Protein AF-A0A1Q9E610-F1 (afdb_monomer_lite)

Organism: Symbiodinium microadriaticum (NCBI:txid2951)

pLDDT: mean 83.54, std 22.24, range [28.61, 98.56]

Radius of gyration: 19.94 Å; chains: 1; bounding box: 62×43×54 Å

Foldseek 3Di:
DDDDDDPPPPPDPPPPPPPPVPPPPPPPDDPPPPVDPPDPDDPQWDWDQDPNAIWIKGWDDDPQKIKIWDTHRDPVVRVVVNVLVVQLDVQLDDDLDLVSNLVSNVPSNVVSCVVVVHDCVRRRIWMKGWADLCVQFNDIDIFDTDSDSVLRSVLCVLQVVLHQNPPCPVVSVVPDDPVRSVVSVVSNLVSRLVRNVVVVDDSVVSVVVSVVRRVD

Structure (mmCIF, N/CA/C/O backbone):
data_AF-A0A1Q9E610-F1
#
_entry.id   AF-A0A1Q9E610-F1
#
loop_
_atom_site.group_PDB
_atom_site.id
_atom_site.type_symbol
_atom_site.label_atom_id
_atom_site.label_alt_id
_atom_site.label_comp_id
_atom_site.label_asym_id
_atom_site.label_entity_id
_atom_site.label_seq_id
_atom_site.pdbx_PDB_ins_code
_atom_site.Cartn_x
_atom_site.Cartn_y
_atom_site.Cartn_z
_atom_site.occupancy
_atom_site.B_iso_or_equiv
_atom_site.auth_seq_id
_atom_site.auth_comp_id
_atom_site.auth_asym_id
_atom_site.auth_atom_id
_atom_site.pdbx_PDB_model_num
ATOM 1 N N . MET A 1 1 ? 29.531 15.009 24.780 1.00 39.28 1 MET A N 1
ATOM 2 C CA . MET A 1 1 ? 28.705 13.907 25.316 1.00 39.28 1 MET A CA 1
ATOM 3 C C . MET A 1 1 ? 27.297 14.084 24.771 1.00 39.28 1 MET A C 1
ATOM 5 O O . MET A 1 1 ? 26.621 15.013 25.184 1.00 39.28 1 MET A O 1
ATOM 9 N N . LEU A 1 2 ? 26.909 13.275 23.784 1.00 37.88 2 LEU A N 1
ATOM 10 C CA . LEU A 1 2 ? 25.559 13.229 23.209 1.00 37.88 2 LEU A CA 1
ATOM 11 C C . LEU A 1 2 ? 25.044 11.790 23.367 1.00 37.88 2 LEU A C 1
ATOM 13 O O . LEU A 1 2 ? 25.833 10.871 23.130 1.00 37.88 2 LEU A O 1
ATOM 17 N N . PRO A 1 3 ? 23.787 11.570 23.786 1.00 48.88 3 PRO A N 1
ATOM 18 C CA . PRO A 1 3 ? 23.271 10.226 23.988 1.00 48.88 3 PRO A CA 1
ATOM 19 C C . PRO A 1 3 ? 22.924 9.578 22.644 1.00 48.88 3 PRO A C 1
ATOM 21 O O . PRO A 1 3 ? 22.117 10.090 21.870 1.00 48.88 3 PRO A O 1
ATOM 24 N N . GLN A 1 4 ? 23.550 8.432 22.387 1.00 44.97 4 GLN A N 1
ATOM 25 C CA . GLN A 1 4 ? 23.113 7.454 21.397 1.00 44.97 4 GLN A CA 1
ATOM 26 C C . GLN A 1 4 ? 21.806 6.830 21.903 1.00 44.97 4 GLN A C 1
ATOM 28 O O . GLN A 1 4 ? 21.765 6.340 23.029 1.00 44.97 4 GLN A O 1
ATOM 33 N N . SER A 1 5 ? 20.742 6.868 21.100 1.00 41.53 5 SER A N 1
ATOM 34 C CA . SER A 1 5 ? 19.448 6.286 21.463 1.00 41.53 5 SER A CA 1
ATOM 35 C C . SER A 1 5 ? 18.929 5.373 20.356 1.00 41.53 5 SER A C 1
ATOM 37 O O . SER A 1 5 ? 18.579 5.829 19.271 1.00 41.53 5 SER A O 1
ATOM 39 N N . LEU A 1 6 ? 18.924 4.084 20.704 1.00 41.94 6 LEU A N 1
ATOM 40 C CA . LEU A 1 6 ? 17.955 3.040 20.373 1.00 41.94 6 LEU A CA 1
ATOM 41 C C . LEU A 1 6 ? 17.580 2.815 18.900 1.00 41.94 6 LEU A C 1
ATOM 43 O O . LEU A 1 6 ? 16.600 3.339 18.378 1.00 41.94 6 LEU A O 1
ATOM 47 N N . CYS A 1 7 ? 18.277 1.853 18.300 1.00 36.88 7 CYS A N 1
ATOM 48 C CA . CYS A 1 7 ? 17.710 0.928 17.321 1.00 36.88 7 CYS A CA 1
ATOM 49 C C . CYS A 1 7 ? 18.043 -0.498 17.783 1.00 36.88 7 CYS A C 1
ATOM 51 O O . CYS A 1 7 ? 18.855 -1.185 17.170 1.00 36.88 7 CYS A O 1
ATOM 53 N N . ASP A 1 8 ? 17.447 -0.927 18.899 1.00 31.55 8 ASP A N 1
ATOM 54 C CA . ASP A 1 8 ? 17.514 -2.327 19.318 1.00 31.55 8 ASP A CA 1
ATOM 55 C C . ASP A 1 8 ? 16.566 -3.146 18.440 1.00 31.55 8 ASP A C 1
ATOM 57 O O . ASP A 1 8 ? 15.355 -3.227 18.655 1.00 31.55 8 ASP A O 1
ATOM 61 N N . ALA A 1 9 ? 17.148 -3.736 17.398 1.00 39.31 9 ALA A N 1
ATOM 62 C CA . ALA A 1 9 ? 16.509 -4.704 16.525 1.00 39.31 9 ALA A CA 1
ATOM 63 C C . ALA A 1 9 ? 16.302 -6.028 17.279 1.00 39.31 9 ALA A C 1
ATOM 65 O O . ALA A 1 9 ? 17.061 -6.986 17.126 1.00 39.31 9 ALA A O 1
ATOM 66 N N . SER A 1 10 ? 15.245 -6.094 18.090 1.00 34.75 10 SER A N 1
ATOM 67 C CA . SER A 1 10 ? 14.688 -7.369 18.541 1.00 34.75 10 SER A CA 1
ATOM 68 C C . SER A 1 10 ? 14.117 -8.098 17.324 1.00 34.75 10 SER A C 1
ATOM 70 O O . SER A 1 10 ? 13.018 -7.809 16.846 1.00 34.75 10 SER A O 1
ATOM 72 N N . SER A 1 11 ? 14.916 -9.017 16.781 1.00 36.56 11 SER A N 1
ATOM 73 C CA . SER A 1 11 ? 14.510 -9.953 15.735 1.00 36.56 11 SER A CA 1
ATOM 74 C C . SER A 1 11 ? 13.483 -10.925 16.310 1.00 36.56 11 SER A C 1
ATOM 76 O O . SER A 1 11 ? 13.813 -12.003 16.798 1.00 36.56 11 SER A O 1
ATOM 78 N N . SER A 1 12 ? 12.215 -10.520 16.273 1.00 37.84 12 SER A N 1
ATOM 79 C CA . SER A 1 12 ? 11.086 -11.425 16.450 1.00 37.84 12 SER A CA 1
ATOM 80 C C . SER A 1 12 ? 11.007 -12.337 15.217 1.00 37.84 12 SER A C 1
ATOM 82 O O . SER A 1 12 ? 11.057 -11.825 14.094 1.00 37.84 12 SER A O 1
ATOM 84 N N . PRO A 1 13 ? 10.917 -13.670 15.377 1.00 31.78 13 PRO A N 1
ATOM 85 C CA . PRO A 1 13 ? 10.832 -14.579 14.246 1.00 31.78 13 PRO A CA 1
ATOM 86 C C . PRO A 1 13 ? 9.574 -14.248 13.448 1.00 31.78 13 PRO A C 1
ATOM 88 O O . PRO A 1 13 ? 8.458 -14.292 13.968 1.00 31.78 13 PRO A O 1
ATOM 91 N N . ALA A 1 14 ? 9.781 -13.877 12.184 1.00 32.69 14 ALA A N 1
ATOM 92 C CA . ALA A 1 14 ? 8.727 -13.603 11.230 1.00 32.69 14 ALA A CA 1
ATOM 93 C C . ALA A 1 14 ? 7.766 -14.795 11.200 1.00 32.69 14 ALA A C 1
ATOM 95 O O . ALA A 1 14 ? 8.074 -15.851 10.649 1.00 32.69 14 ALA A O 1
ATOM 96 N N . ALA A 1 15 ? 6.591 -14.620 11.807 1.00 30.20 15 ALA A N 1
ATOM 97 C CA . ALA A 1 15 ? 5.448 -15.457 11.516 1.00 30.20 15 ALA A CA 1
ATOM 98 C C . ALA A 1 15 ? 5.217 -15.333 10.008 1.00 30.20 15 ALA A C 1
ATOM 100 O O . ALA A 1 15 ? 4.810 -14.277 9.514 1.00 30.20 15 ALA A O 1
ATOM 101 N N . LEU A 1 16 ? 5.572 -16.397 9.288 1.00 31.44 16 LEU A N 1
ATOM 102 C CA . LEU A 1 16 ? 5.292 -16.596 7.878 1.00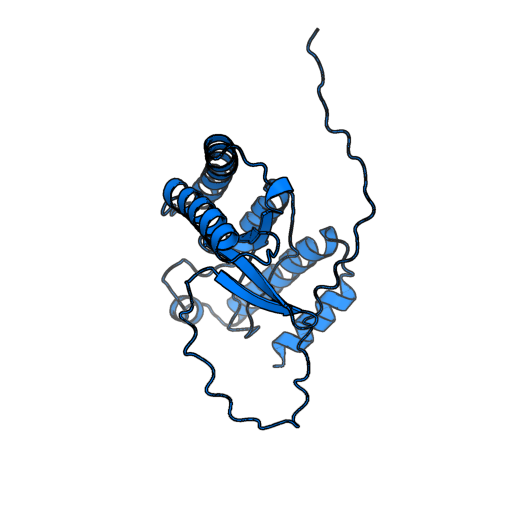 31.44 16 LEU A CA 1
ATOM 103 C C . LEU A 1 16 ? 3.775 -16.514 7.707 1.00 31.44 16 LEU A C 1
ATOM 105 O O . LEU A 1 16 ? 3.053 -17.501 7.811 1.00 31.44 16 LEU A O 1
ATOM 109 N N . ASN A 1 17 ? 3.276 -15.299 7.489 1.00 30.16 17 ASN A N 1
ATOM 110 C CA . ASN A 1 17 ? 1.934 -15.090 6.994 1.00 30.16 17 ASN A CA 1
ATOM 111 C C . ASN A 1 17 ? 1.948 -15.556 5.541 1.00 30.16 17 ASN A C 1
ATOM 113 O O . ASN A 1 17 ? 2.212 -14.786 4.610 1.00 30.16 17 ASN A O 1
ATOM 117 N N . ASN A 1 18 ? 1.639 -16.839 5.374 1.00 29.84 18 ASN A N 1
ATOM 118 C CA . ASN A 1 18 ? 0.987 -17.354 4.188 1.00 29.84 18 ASN A CA 1
ATOM 119 C C . ASN A 1 18 ? -0.318 -16.572 4.023 1.00 29.84 18 ASN A C 1
ATOM 121 O O . ASN A 1 18 ? -1.394 -16.991 4.427 1.00 29.84 18 ASN A O 1
ATOM 125 N N . PHE A 1 19 ? -0.215 -15.392 3.418 1.00 38.25 19 PHE A N 1
ATOM 126 C CA . PHE A 1 19 ? -1.285 -14.858 2.594 1.00 38.25 19 PHE A CA 1
ATOM 127 C C . PHE A 1 19 ? -1.241 -15.660 1.289 1.00 38.25 19 PHE A C 1
ATOM 129 O O . PHE A 1 19 ? -0.848 -15.165 0.230 1.00 38.25 19 PHE A O 1
ATOM 136 N N . GLU A 1 20 ? -1.510 -16.960 1.419 1.00 29.56 20 GLU A N 1
ATOM 137 C CA . GLU A 1 20 ? -2.154 -17.702 0.356 1.00 29.56 20 GLU A CA 1
ATOM 138 C C . GLU A 1 20 ? -3.453 -16.959 0.074 1.00 29.56 20 GLU A C 1
ATOM 140 O O . GLU A 1 20 ? -4.130 -16.460 0.982 1.00 29.56 20 GLU A O 1
ATOM 145 N N . ALA A 1 21 ? -3.754 -16.812 -1.208 1.00 33.84 21 ALA A N 1
ATOM 146 C CA . ALA A 1 21 ? -5.118 -16.595 -1.611 1.00 33.84 21 ALA A CA 1
ATOM 147 C C . ALA A 1 21 ? -5.885 -17.817 -1.103 1.00 33.84 21 ALA A C 1
ATOM 149 O O . ALA A 1 21 ? -5.928 -18.847 -1.763 1.00 33.84 21 ALA A O 1
ATOM 150 N N . ASP A 1 22 ? -6.430 -17.709 0.106 1.00 28.61 22 ASP A N 1
ATOM 151 C CA . ASP A 1 22 ? -7.478 -18.582 0.608 1.00 28.61 22 ASP A CA 1
ATOM 152 C C . ASP A 1 22 ? -8.727 -18.190 -0.192 1.00 28.61 22 ASP A C 1
ATOM 154 O O . ASP A 1 22 ? -9.639 -17.492 0.262 1.00 28.61 22 ASP A O 1
ATOM 158 N N . THR A 1 23 ? -8.675 -18.513 -1.485 1.00 36.16 23 THR A N 1
ATOM 159 C CA . THR A 1 23 ? -9.825 -18.628 -2.356 1.00 36.16 23 THR A CA 1
ATOM 160 C C . THR A 1 23 ? -10.542 -19.852 -1.828 1.00 36.16 23 THR A C 1
ATOM 162 O O . THR A 1 23 ? -10.314 -20.962 -2.291 1.00 36.16 23 THR A O 1
ATOM 165 N N . LEU A 1 24 ? -11.316 -19.639 -0.760 1.00 34.94 24 LEU A N 1
ATOM 166 C CA . LEU A 1 24 ? -12.220 -20.633 -0.214 1.00 34.94 24 LEU A CA 1
ATOM 167 C C . LEU A 1 24 ? -13.045 -21.142 -1.397 1.00 34.94 24 LEU A C 1
ATOM 169 O O . LEU A 1 24 ? -13.850 -20.387 -1.953 1.00 34.94 24 LEU A O 1
ATOM 173 N N . GLU A 1 25 ? -12.804 -22.385 -1.806 1.00 31.50 25 GLU A N 1
ATOM 174 C CA . GLU A 1 25 ? -13.733 -23.105 -2.659 1.00 31.50 25 GLU A CA 1
ATOM 175 C C . GLU A 1 25 ? -15.063 -23.112 -1.910 1.00 31.50 25 GLU A C 1
ATOM 177 O O . GLU A 1 25 ? -15.212 -23.712 -0.844 1.00 31.50 25 GLU A O 1
ATOM 182 N N . ALA A 1 26 ? -15.994 -22.300 -2.404 1.00 36.31 26 ALA A N 1
ATOM 183 C CA . ALA A 1 26 ? -17.334 -22.239 -1.873 1.00 36.31 26 ALA A CA 1
ATOM 184 C C . ALA A 1 26 ? -17.985 -23.595 -2.145 1.00 36.31 26 ALA A C 1
ATOM 186 O O . ALA A 1 26 ? -18.225 -23.945 -3.298 1.00 36.31 26 ALA A O 1
ATOM 187 N N . ASP A 1 27 ? -18.238 -24.340 -1.074 1.00 35.06 27 ASP A N 1
ATOM 188 C CA . ASP A 1 27 ? -19.001 -25.583 -1.069 1.00 35.06 27 ASP A CA 1
ATOM 189 C C . ASP A 1 27 ? -20.373 -25.351 -1.747 1.00 35.06 27 ASP A C 1
ATOM 191 O O . ASP A 1 27 ? -21.194 -24.578 -1.231 1.00 35.06 27 ASP A O 1
ATOM 195 N N . PRO A 1 28 ? -20.638 -25.932 -2.933 1.00 46.06 28 PRO A N 1
ATOM 196 C CA . PRO A 1 28 ? -21.823 -25.617 -3.714 1.00 46.06 28 PRO A CA 1
ATOM 197 C C . PRO A 1 28 ? -22.982 -26.538 -3.317 1.00 46.06 28 PRO A C 1
ATOM 199 O O . PRO A 1 28 ? -23.412 -27.354 -4.127 1.00 46.06 28 PRO A O 1
ATOM 202 N N . SER A 1 29 ? -23.493 -26.471 -2.080 1.00 45.19 29 SER A N 1
ATOM 203 C CA . SER A 1 29 ? -24.640 -27.331 -1.729 1.00 45.19 29 SER A CA 1
ATOM 204 C C . SER A 1 29 ? -25.519 -26.940 -0.529 1.00 45.19 29 SER A C 1
ATOM 206 O O . SER A 1 29 ? -25.981 -27.820 0.183 1.00 45.19 29 SER A O 1
ATOM 208 N N . VAL A 1 30 ? -25.889 -25.664 -0.333 1.00 46.62 30 VAL A N 1
ATOM 209 C CA . VAL A 1 30 ? -27.138 -25.331 0.404 1.00 46.62 30 VAL A CA 1
ATOM 210 C C . VAL A 1 30 ? -27.795 -24.073 -0.180 1.00 46.62 30 VAL A C 1
ATOM 212 O O . VAL A 1 30 ? -27.529 -22.950 0.246 1.00 46.62 30 VAL A O 1
ATOM 215 N N . HIS A 1 31 ? -28.689 -24.255 -1.155 1.00 39.81 31 HIS A N 1
ATOM 216 C CA . HIS A 1 31 ? -29.574 -23.198 -1.656 1.00 39.81 31 HIS A CA 1
ATOM 217 C C . HIS A 1 31 ? -30.713 -22.942 -0.660 1.00 39.81 31 HIS A C 1
ATOM 219 O O . HIS A 1 31 ? -31.839 -23.394 -0.849 1.00 39.81 31 HIS A O 1
ATOM 225 N N . SER A 1 32 ? -30.420 -22.220 0.419 1.00 46.59 32 SER A N 1
ATOM 226 C CA . SER A 1 32 ? -31.452 -21.472 1.134 1.00 46.59 32 SER A CA 1
ATOM 227 C C . SER A 1 32 ? -31.406 -20.045 0.600 1.00 46.59 32 SER A C 1
ATOM 229 O O . SER A 1 32 ? -30.480 -19.296 0.919 1.00 46.59 32 SER A O 1
ATOM 231 N N . GLU A 1 33 ? -32.365 -19.690 -0.261 1.00 43.75 33 GLU A N 1
ATOM 232 C CA . GLU A 1 33 ? -32.641 -18.315 -0.704 1.00 43.75 33 GLU A CA 1
ATOM 233 C C . GLU A 1 33 ? -33.137 -17.481 0.488 1.00 43.75 33 GLU A C 1
ATOM 235 O O . GLU A 1 33 ? -34.286 -17.054 0.587 1.00 43.75 33 GLU A O 1
ATOM 240 N N . VAL A 1 34 ? -32.247 -17.249 1.446 1.00 51.31 34 VAL A N 1
ATOM 241 C CA . VAL A 1 34 ? -32.408 -16.177 2.411 1.00 51.31 34 VAL A CA 1
ATOM 242 C C . VAL A 1 34 ? -32.125 -14.906 1.631 1.00 51.31 34 VAL A C 1
ATOM 244 O O . VAL A 1 34 ? -31.009 -14.724 1.149 1.00 51.31 34 VAL A O 1
ATOM 247 N N . ASN A 1 35 ? -33.146 -14.059 1.476 1.00 40.94 35 ASN A N 1
ATOM 248 C CA . ASN A 1 35 ? -33.042 -12.699 0.949 1.00 40.94 35 ASN A CA 1
ATOM 249 C C . ASN A 1 35 ? -31.875 -11.983 1.638 1.00 40.94 35 ASN A C 1
ATOM 251 O O . ASN A 1 35 ? -32.033 -11.415 2.721 1.00 40.94 35 ASN A O 1
ATOM 255 N N . ALA A 1 36 ? -30.690 -12.061 1.032 1.00 51.56 36 ALA A N 1
ATOM 256 C CA . ALA A 1 36 ? -29.499 -11.461 1.585 1.00 51.56 36 ALA A CA 1
ATOM 257 C C . ALA A 1 36 ? -29.750 -9.950 1.572 1.00 51.56 36 ALA A C 1
ATOM 259 O O . ALA A 1 36 ? -29.997 -9.385 0.498 1.00 51.56 36 ALA A O 1
ATOM 260 N N . PRO A 1 37 ? -29.773 -9.290 2.742 1.00 50.88 37 PRO A N 1
ATOM 261 C CA . PRO A 1 37 ? -29.999 -7.859 2.799 1.00 50.88 37 PRO A CA 1
ATOM 262 C C . PRO A 1 37 ? -28.989 -7.184 1.874 1.00 50.88 37 PRO A C 1
ATOM 264 O O . PRO A 1 37 ? -27.807 -7.531 1.871 1.00 50.88 37 PRO A O 1
ATOM 267 N N . ARG A 1 38 ? -29.465 -6.250 1.044 1.00 60.25 38 ARG A N 1
ATOM 268 C CA . ARG A 1 38 ? -28.611 -5.464 0.149 1.00 60.25 38 ARG A CA 1
ATOM 269 C C . ARG A 1 38 ? -27.581 -4.736 1.009 1.00 60.25 38 ARG A C 1
ATOM 271 O O . ARG A 1 38 ? -27.890 -3.714 1.617 1.00 60.25 38 ARG A O 1
ATOM 278 N N . HIS A 1 39 ? -26.381 -5.298 1.102 1.00 67.81 39 HIS A N 1
ATOM 279 C CA . HIS A 1 39 ? -25.320 -4.748 1.928 1.00 67.81 39 HIS A CA 1
ATOM 280 C C . HIS A 1 39 ? -24.879 -3.415 1.328 1.00 67.81 39 HIS A C 1
ATOM 282 O O . HIS A 1 39 ? -24.343 -3.357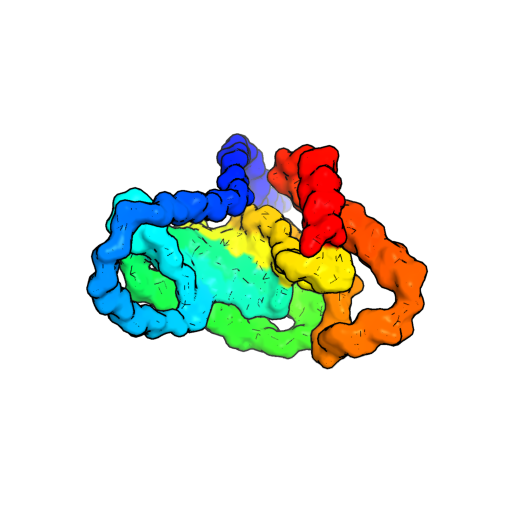 0.221 1.00 67.81 39 HIS A O 1
ATOM 288 N N . VAL A 1 40 ? -25.114 -2.331 2.067 1.00 68.06 40 VAL A N 1
ATOM 289 C CA . VAL A 1 40 ? -24.535 -1.026 1.756 1.00 68.06 40 VAL A CA 1
ATOM 290 C C . VAL A 1 40 ? -23.022 -1.162 1.916 1.00 68.06 40 VAL A C 1
ATOM 292 O O . VAL A 1 40 ? -22.504 -1.267 3.025 1.00 68.06 40 VAL A O 1
ATOM 295 N N . SER A 1 41 ? -22.312 -1.219 0.792 1.00 87.81 41 SER A N 1
ATOM 296 C CA . SER A 1 41 ? -20.854 -1.314 0.778 1.00 87.81 41 SER A CA 1
ATOM 297 C C . SER A 1 41 ? -20.253 0.070 1.010 1.00 87.81 41 SER A C 1
ATOM 299 O O . SER A 1 41 ? -20.199 0.894 0.096 1.00 87.81 41 SER A O 1
ATOM 301 N N . VAL A 1 42 ? -19.766 0.329 2.224 1.00 93.75 42 VAL A N 1
ATOM 302 C CA . VAL A 1 42 ? -18.988 1.538 2.522 1.00 93.75 42 VAL A CA 1
ATOM 303 C C . VAL A 1 42 ? -17.623 1.424 1.847 1.00 93.75 42 VAL A C 1
ATOM 305 O O . VAL A 1 42 ? -16.862 0.490 2.098 1.00 93.75 42 VAL A O 1
ATOM 308 N N . ARG A 1 43 ? -17.289 2.375 0.968 1.00 95.56 43 ARG A N 1
ATOM 309 C CA . ARG A 1 43 ? -15.995 2.383 0.274 1.00 95.56 43 ARG A CA 1
ATOM 310 C C . ARG A 1 43 ? -14.850 2.420 1.288 1.00 95.56 43 ARG A C 1
ATOM 312 O O . ARG A 1 43 ? -14.800 3.308 2.127 1.00 95.56 43 ARG A O 1
ATOM 319 N N . GLY A 1 44 ? -13.898 1.501 1.141 1.00 95.94 44 GLY A N 1
ATOM 320 C CA . GLY A 1 44 ? -12.752 1.385 2.045 1.00 95.94 44 GLY A CA 1
ATOM 321 C C . GLY A 1 44 ? -12.986 0.436 3.219 1.00 95.94 44 GLY A C 1
ATOM 322 O O . GLY A 1 44 ? -12.024 0.119 3.910 1.00 95.94 44 GLY A O 1
ATOM 323 N N . ILE A 1 45 ? -14.204 -0.083 3.407 1.00 97.50 45 ILE A N 1
ATOM 324 C CA . ILE A 1 45 ? -14.487 -1.176 4.341 1.00 97.50 45 ILE A CA 1
ATOM 325 C C . ILE A 1 45 ? -14.646 -2.480 3.562 1.00 97.50 45 ILE A C 1
ATOM 327 O O . ILE A 1 45 ? -15.411 -2.555 2.602 1.00 97.50 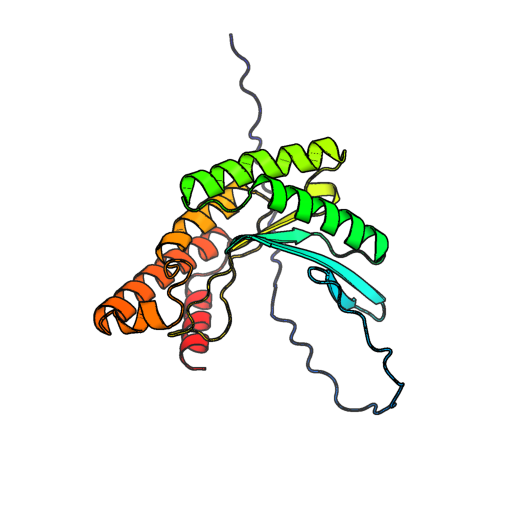45 ILE A O 1
ATOM 331 N N . ALA A 1 46 ? -13.945 -3.521 4.000 1.00 95.94 46 ALA A N 1
ATOM 332 C CA . ALA A 1 46 ? -14.157 -4.892 3.554 1.00 95.94 46 ALA A CA 1
ATOM 333 C C . ALA A 1 46 ? -14.705 -5.735 4.712 1.00 95.94 46 ALA A C 1
ATOM 335 O O . ALA A 1 46 ? -14.234 -5.603 5.843 1.00 95.94 46 ALA A O 1
ATOM 336 N N . ALA A 1 47 ? -15.679 -6.601 4.428 1.00 95.62 47 ALA A N 1
ATOM 337 C CA . ALA A 1 47 ? -16.222 -7.565 5.380 1.00 95.62 47 ALA A CA 1
ATOM 338 C C . ALA A 1 47 ? -15.693 -8.972 5.066 1.00 95.62 47 ALA A C 1
ATOM 340 O O . ALA A 1 47 ? -15.622 -9.376 3.908 1.00 95.62 47 ALA A O 1
ATOM 341 N N . PHE A 1 48 ? -15.332 -9.720 6.104 1.00 94.19 48 PHE A N 1
ATOM 342 C CA . PHE A 1 48 ? -14.791 -11.072 6.016 1.00 94.19 48 PHE A CA 1
ATOM 343 C C . PHE A 1 48 ? -15.568 -11.990 6.954 1.00 94.19 48 PHE A C 1
ATOM 345 O O . PHE A 1 48 ? -15.691 -11.692 8.141 1.00 94.19 48 PHE A O 1
ATOM 352 N N . LEU A 1 49 ? -16.038 -13.130 6.451 1.00 95.50 49 LEU A N 1
ATOM 353 C CA . LEU A 1 49 ? -16.616 -14.180 7.283 1.00 95.50 49 LEU A CA 1
ATOM 354 C C . LEU A 1 49 ? -15.506 -15.147 7.708 1.00 95.50 49 LEU A C 1
ATOM 356 O O . LEU A 1 49 ? -14.854 -15.761 6.868 1.00 95.50 49 LEU A O 1
ATOM 360 N N . ARG A 1 50 ? -15.274 -15.294 9.014 1.00 95.12 50 ARG A N 1
ATOM 361 C CA . ARG A 1 50 ? -14.306 -16.256 9.559 1.00 95.12 50 ARG A CA 1
ATOM 362 C C . ARG A 1 50 ? -14.941 -17.024 10.706 1.00 95.12 50 ARG A C 1
ATOM 364 O O . ARG A 1 50 ? -15.298 -16.433 11.722 1.00 95.12 50 ARG A O 1
ATOM 371 N N . ARG A 1 51 ? -15.053 -18.350 10.552 1.00 95.69 51 ARG A N 1
ATOM 372 C CA . ARG A 1 51 ? -15.668 -19.254 11.548 1.00 95.69 51 ARG A CA 1
ATOM 373 C C . ARG A 1 51 ? -17.066 -18.776 11.987 1.00 95.69 51 ARG A C 1
ATOM 375 O O . ARG A 1 51 ? -17.341 -18.667 13.178 1.00 95.69 51 ARG A O 1
ATOM 382 N N . GLY A 1 52 ? -17.911 -18.406 11.021 1.00 94.88 52 GLY A N 1
ATOM 383 C CA . GLY A 1 52 ? -19.282 -17.934 11.268 1.00 94.88 52 GLY A CA 1
ATOM 384 C C . GLY A 1 52 ? -19.405 -16.526 11.868 1.00 94.88 52 GLY A C 1
ATOM 385 O O . GLY A 1 52 ? -20.514 -16.092 12.156 1.00 94.88 52 GLY A O 1
ATOM 386 N N . ARG A 1 53 ? -18.297 -15.796 12.063 1.00 96.44 53 ARG A N 1
ATOM 387 C CA . ARG A 1 53 ? -18.298 -14.413 12.566 1.00 96.44 53 ARG A CA 1
ATOM 388 C C . ARG A 1 53 ? -17.841 -13.440 11.487 1.00 96.44 53 ARG A C 1
ATOM 390 O O . ARG A 1 53 ? -16.895 -13.735 10.756 1.00 96.44 53 ARG A O 1
ATOM 397 N N . VAL A 1 54 ? -18.500 -12.288 11.405 1.00 95.88 54 VAL A N 1
ATOM 398 C CA . VAL A 1 54 ? -18.133 -11.210 10.480 1.00 95.88 54 VAL A CA 1
ATOM 399 C C . VAL A 1 54 ? -17.069 -10.327 11.125 1.00 95.88 54 VAL A C 1
ATOM 401 O O . VAL A 1 54 ? -17.178 -9.955 12.290 1.00 95.88 54 VAL A O 1
ATOM 404 N N . PHE A 1 55 ? -16.037 -10.001 10.355 1.00 97.25 55 PHE A N 1
ATOM 405 C CA . PHE A 1 55 ? -14.999 -9.045 10.705 1.00 97.25 55 PHE A CA 1
ATOM 406 C C . PHE A 1 55 ? -14.914 -7.973 9.627 1.00 97.25 55 PHE A C 1
ATOM 408 O O . PHE A 1 55 ? -15.034 -8.269 8.441 1.00 97.25 55 PHE A O 1
ATOM 415 N N . TYR A 1 56 ? -14.625 -6.750 10.030 1.00 97.56 56 TYR A N 1
ATOM 416 C CA . TYR A 1 56 ? -14.476 -5.595 9.166 1.00 97.56 56 TYR A CA 1
ATOM 417 C C . TYR A 1 56 ? -13.017 -5.159 9.118 1.00 97.56 56 TYR A C 1
ATOM 419 O O . TYR A 1 56 ? -12.284 -5.263 10.102 1.00 97.56 56 TYR A O 1
ATOM 427 N N . GLN A 1 57 ? -12.581 -4.674 7.964 1.00 97.88 57 GLN A N 1
ATOM 428 C CA . GLN A 1 57 ? -11.252 -4.116 7.768 1.00 97.88 57 GLN A CA 1
ATOM 429 C C . GLN A 1 57 ? -11.370 -2.783 7.051 1.00 97.88 57 GLN A C 1
ATOM 431 O O . GLN A 1 57 ? -11.928 -2.728 5.955 1.00 97.88 57 GLN A O 1
ATOM 436 N N . ALA A 1 58 ? -10.793 -1.735 7.634 1.00 98.38 58 ALA A N 1
ATOM 437 C CA . ALA A 1 58 ? -10.589 -0.493 6.912 1.00 98.38 58 ALA A CA 1
ATOM 438 C C . ALA A 1 58 ? -9.331 -0.582 6.039 1.00 98.38 58 ALA A C 1
ATOM 440 O O . ALA A 1 58 ? -8.299 -1.160 6.403 1.00 98.38 58 ALA A O 1
ATOM 441 N N . SER A 1 59 ? -9.428 -0.007 4.852 1.00 97.88 59 SER A N 1
ATOM 442 C CA . SER A 1 59 ? -8.336 0.095 3.906 1.00 97.88 59 SER A CA 1
ATOM 443 C C . SER A 1 59 ? -8.451 1.383 3.113 1.00 97.88 59 SER A C 1
ATOM 445 O O . SER A 1 59 ? -9.543 1.857 2.790 1.00 97.88 59 SER A O 1
ATOM 447 N N . LEU A 1 60 ? -7.301 1.946 2.780 1.00 97.62 60 LEU A N 1
ATOM 448 C CA . LEU A 1 60 ? -7.204 3.146 1.978 1.00 97.62 60 LEU A CA 1
ATOM 449 C C . LEU A 1 60 ? -6.079 2.986 0.967 1.00 97.62 60 LEU A C 1
ATOM 451 O O . LEU A 1 60 ? -4.990 2.526 1.295 1.00 97.62 60 LEU A O 1
ATOM 455 N N . CYS A 1 61 ? -6.342 3.410 -0.262 1.00 96.06 61 CYS A N 1
ATOM 456 C CA . CYS A 1 61 ? -5.338 3.500 -1.306 1.00 96.06 61 CYS A CA 1
ATOM 457 C C . CYS A 1 61 ? -5.114 4.969 -1.665 1.00 96.06 61 CYS A C 1
ATOM 459 O O . CYS A 1 61 ? -6.067 5.679 -2.003 1.00 96.06 61 CYS A O 1
ATOM 461 N N . ILE A 1 62 ? -3.860 5.414 -1.602 1.00 94.75 62 ILE A N 1
ATOM 462 C CA . ILE A 1 62 ? -3.420 6.703 -2.129 1.00 94.75 62 ILE A CA 1
ATOM 463 C C . ILE A 1 62 ? -2.425 6.401 -3.246 1.00 94.75 62 ILE A C 1
ATOM 465 O O . ILE A 1 62 ? -1.323 5.913 -3.007 1.00 94.75 62 ILE A O 1
ATOM 469 N N . GLN A 1 63 ? -2.829 6.667 -4.487 1.00 92.12 63 GLN A N 1
ATOM 470 C CA . GLN A 1 63 ? -2.081 6.272 -5.678 1.00 92.12 63 GLN A CA 1
ATOM 471 C C . GLN A 1 63 ? -1.865 4.742 -5.777 1.00 92.12 63 GLN A C 1
ATOM 473 O O . GLN A 1 63 ? -2.801 4.025 -6.105 1.00 92.12 63 GLN A O 1
ATOM 478 N N . SER A 1 64 ? -0.643 4.245 -5.561 1.00 94.06 64 SER A N 1
ATOM 479 C CA . SER A 1 64 ? -0.296 2.813 -5.477 1.00 94.06 64 SER A CA 1
ATOM 480 C C . SER A 1 64 ? 0.034 2.376 -4.049 1.00 94.06 64 SER A C 1
ATOM 482 O O . SER A 1 64 ? 0.374 1.218 -3.822 1.00 94.06 64 SER A O 1
ATOM 484 N N . PHE A 1 65 ? -0.034 3.290 -3.083 1.00 96.81 65 PHE A N 1
ATOM 485 C CA . PHE A 1 65 ? 0.297 3.030 -1.693 1.00 96.81 65 PHE A CA 1
ATOM 486 C C . PHE A 1 65 ? -0.972 2.645 -0.928 1.00 96.81 65 PHE A C 1
ATOM 488 O O . PHE A 1 65 ? -1.899 3.445 -0.789 1.00 96.81 65 PHE A O 1
ATOM 495 N N . HIS A 1 66 ? -1.034 1.399 -0.470 1.00 97.62 66 HIS A N 1
ATOM 496 C CA . HIS A 1 66 ? -2.151 0.849 0.286 1.00 97.62 66 HIS A CA 1
ATOM 497 C C . HIS A 1 66 ? -1.833 0.835 1.778 1.00 97.62 66 HIS A C 1
ATOM 499 O O . HIS A 1 66 ? -0.810 0.304 2.206 1.00 97.62 66 HIS A O 1
ATOM 505 N N . MET A 1 67 ? -2.773 1.348 2.560 1.00 98.44 67 MET A N 1
ATOM 506 C CA . MET A 1 67 ? -2.822 1.239 4.010 1.00 98.44 67 MET A CA 1
ATOM 507 C C . MET A 1 67 ? -3.983 0.325 4.379 1.00 98.44 67 MET A C 1
ATOM 509 O O . MET A 1 67 ? -5.098 0.488 3.882 1.00 98.44 67 MET A O 1
ATOM 513 N N . THR A 1 68 ? -3.731 -0.641 5.247 1.00 98.31 68 THR A N 1
ATOM 514 C CA . THR A 1 68 ? -4.745 -1.569 5.756 1.00 98.31 68 THR A CA 1
ATOM 515 C C . THR A 1 68 ? -4.581 -1.704 7.253 1.00 98.31 68 THR A C 1
ATOM 517 O O . THR A 1 68 ? -3.453 -1.710 7.738 1.00 98.31 68 THR A O 1
ATOM 520 N N . VAL A 1 69 ? -5.678 -1.860 7.981 1.00 98.38 69 VAL A N 1
ATOM 521 C CA . VAL A 1 69 ? -5.634 -2.052 9.438 1.00 98.38 69 VAL A CA 1
ATOM 522 C C . VAL A 1 69 ? -5.994 -3.478 9.827 1.00 98.38 69 VAL A C 1
ATOM 524 O O . VAL A 1 69 ? -6.369 -4.298 8.982 1.00 98.38 69 VAL A O 1
ATOM 527 N N . ARG A 1 70 ? -5.867 -3.798 11.114 1.00 98.12 70 ARG A N 1
ATOM 528 C CA . ARG A 1 70 ? -6.308 -5.081 11.660 1.00 98.12 70 ARG A CA 1
ATOM 529 C C . ARG A 1 70 ? -7.823 -5.234 11.513 1.00 98.12 70 ARG A C 1
ATOM 531 O O . ARG A 1 70 ? -8.584 -4.280 11.628 1.00 98.12 70 ARG A O 1
ATOM 538 N N . ARG A 1 71 ? -8.248 -6.474 11.278 1.00 98.06 71 ARG A N 1
ATOM 539 C CA . ARG A 1 71 ? -9.660 -6.860 11.234 1.00 98.06 71 ARG A CA 1
ATOM 540 C C . ARG A 1 71 ? -10.291 -6.753 12.626 1.00 98.06 71 ARG A C 1
ATOM 542 O O . ARG A 1 71 ? -9.719 -7.276 13.582 1.00 98.06 71 ARG A O 1
ATOM 549 N N . VAL A 1 72 ? -11.464 -6.136 12.721 1.00 98.12 72 VAL A N 1
ATOM 550 C CA . VAL A 1 72 ? -12.224 -5.937 13.970 1.00 98.12 72 VAL A CA 1
ATOM 551 C C . VAL A 1 72 ? -13.667 -6.427 13.805 1.00 98.12 72 VAL A C 1
ATOM 553 O O . VAL A 1 72 ? -14.198 -6.339 12.702 1.00 98.12 72 VAL A O 1
ATOM 556 N N . PRO A 1 73 ? -14.309 -6.998 14.836 1.00 97.31 73 PRO A N 1
ATOM 557 C CA . PRO A 1 73 ? -15.690 -7.466 14.720 1.00 97.31 73 PRO A CA 1
ATOM 558 C C . PRO A 1 73 ? -16.720 -6.324 14.734 1.00 97.31 73 PRO A C 1
ATOM 560 O O . PRO A 1 73 ? -17.806 -6.486 14.183 1.00 97.31 73 PRO A O 1
ATOM 563 N N . GLU A 1 74 ? -16.395 -5.165 15.312 1.00 97.62 74 GLU A N 1
ATOM 564 C CA . GLU A 1 74 ? -17.292 -4.009 15.377 1.00 97.62 74 GLU A CA 1
ATOM 565 C C . GLU A 1 74 ? -17.163 -3.119 14.131 1.00 97.62 74 GLU A C 1
ATOM 567 O O . GLU A 1 74 ? -16.078 -2.621 13.817 1.00 97.62 74 GLU A O 1
ATOM 572 N N . LEU A 1 75 ? -18.279 -2.883 13.430 1.00 96.69 75 LEU A N 1
ATOM 573 C CA . LEU A 1 75 ? -18.306 -2.014 12.248 1.00 96.69 75 LEU A CA 1
ATOM 574 C C . LEU A 1 75 ? -17.966 -0.561 12.603 1.00 96.69 75 LEU A C 1
ATOM 576 O O . LEU A 1 75 ? -17.173 0.052 11.896 1.00 96.69 75 LEU A O 1
ATOM 580 N N . ASP A 1 76 ? -18.502 -0.042 13.709 1.00 97.75 76 ASP A N 1
ATOM 581 C CA . ASP A 1 76 ? -18.280 1.344 14.146 1.00 97.75 76 ASP A CA 1
ATOM 582 C C . ASP A 1 76 ? -16.788 1.629 14.341 1.00 97.75 76 ASP A C 1
ATOM 584 O O . ASP A 1 76 ? -16.249 2.586 13.792 1.00 97.75 76 ASP A O 1
ATOM 588 N N . ARG A 1 77 ? -16.071 0.696 14.977 1.00 97.81 77 ARG A N 1
ATOM 589 C CA . ARG A 1 77 ? -14.618 0.790 15.142 1.00 97.81 77 ARG A CA 1
ATOM 590 C C . ARG A 1 77 ? -13.874 0.781 13.805 1.00 97.81 77 ARG A C 1
ATOM 592 O O . ARG A 1 77 ? -12.872 1.476 13.652 1.00 97.81 77 ARG A O 1
ATOM 599 N N . ALA A 1 78 ? -14.324 -0.012 12.832 1.00 97.88 78 ALA A N 1
ATOM 600 C CA . ALA A 1 78 ? -13.730 -0.001 11.496 1.00 97.88 78 ALA A CA 1
ATOM 601 C C . ALA A 1 78 ? -13.997 1.326 10.764 1.00 97.88 78 ALA A C 1
ATOM 603 O O . ALA A 1 78 ? -13.123 1.801 10.038 1.00 97.88 78 ALA A O 1
ATOM 604 N N . LEU A 1 79 ? -15.169 1.934 10.968 1.00 98.00 79 LEU A N 1
ATOM 605 C CA . LEU A 1 79 ? -15.514 3.245 10.419 1.00 98.00 79 LEU A CA 1
ATOM 606 C C . LEU A 1 79 ? -14.665 4.359 11.041 1.00 98.00 79 LEU A C 1
ATOM 608 O O . LEU A 1 79 ? -14.106 5.153 10.287 1.00 98.00 79 LEU A O 1
ATOM 612 N N . ASP A 1 80 ? -14.473 4.370 12.361 1.00 98.12 80 ASP A N 1
ATOM 613 C CA . ASP A 1 80 ? -13.606 5.343 13.046 1.00 98.12 80 ASP A CA 1
ATOM 614 C C . ASP A 1 80 ? -12.176 5.306 12.491 1.00 98.12 80 ASP A C 1
ATOM 616 O O . ASP A 1 80 ? -11.580 6.330 12.148 1.00 98.12 80 ASP A O 1
ATOM 620 N N . VAL A 1 81 ? -11.636 4.098 12.311 1.00 98.19 81 VAL A N 1
ATOM 621 C CA . VAL A 1 81 ? -10.299 3.917 11.737 1.00 98.19 81 VAL A CA 1
ATOM 622 C C . VAL A 1 81 ? -10.264 4.307 10.255 1.00 98.19 81 VAL A C 1
ATOM 624 O O . VAL A 1 81 ? -9.259 4.844 9.787 1.00 98.19 81 VAL A O 1
ATOM 627 N N . LEU A 1 82 ? -11.344 4.095 9.497 1.00 98.38 82 LEU A N 1
ATOM 628 C CA . LEU A 1 82 ? -11.433 4.590 8.123 1.00 98.38 82 LEU A CA 1
ATOM 629 C C . LEU A 1 82 ? -11.401 6.123 8.080 1.00 98.38 82 LEU A C 1
ATOM 631 O O . LEU A 1 82 ? -10.692 6.672 7.236 1.00 98.38 82 LEU A O 1
ATOM 635 N N . LEU A 1 83 ? -12.108 6.811 8.983 1.00 98.19 83 LEU A N 1
ATOM 636 C CA . LEU A 1 83 ? -12.065 8.274 9.087 1.00 98.19 83 LEU A CA 1
ATOM 637 C C . LEU A 1 83 ? -10.639 8.767 9.359 1.00 98.19 83 LEU A C 1
ATOM 639 O O . LEU A 1 83 ? -10.171 9.680 8.677 1.00 98.19 83 LEU A O 1
ATOM 643 N N . LEU A 1 84 ? -9.912 8.094 10.255 1.00 98.31 84 LEU A N 1
ATOM 644 C CA . LEU A 1 84 ? -8.495 8.360 10.510 1.00 98.31 84 LEU A CA 1
ATOM 645 C C . LEU A 1 84 ? -7.653 8.213 9.232 1.00 98.31 84 LEU A C 1
ATOM 647 O O . LEU A 1 84 ? -6.900 9.121 8.871 1.00 98.31 84 LEU A O 1
ATOM 651 N N . LEU A 1 85 ? -7.803 7.107 8.496 1.00 98.31 85 LEU A N 1
ATOM 652 C CA . LEU A 1 85 ? -7.085 6.908 7.232 1.00 98.31 85 LEU A CA 1
ATOM 653 C C . LEU A 1 85 ? -7.432 7.998 6.201 1.00 98.31 85 LEU A C 1
ATOM 655 O O . LEU A 1 85 ? -6.546 8.483 5.494 1.00 98.31 85 LEU A O 1
ATOM 659 N N . MET A 1 86 ? -8.693 8.432 6.118 1.00 97.88 86 MET A N 1
ATOM 660 C CA . MET A 1 86 ? -9.082 9.540 5.238 1.00 97.88 86 MET A CA 1
ATOM 661 C C . MET A 1 86 ? -8.411 10.863 5.629 1.00 97.88 86 MET A C 1
ATOM 663 O O . MET A 1 86 ? -8.013 11.608 4.733 1.00 97.88 86 MET A O 1
ATOM 667 N N . SER A 1 87 ? -8.214 11.135 6.921 1.00 97.81 87 SER A N 1
ATOM 668 C CA . SER A 1 87 ? -7.454 12.305 7.386 1.00 97.81 87 SER A CA 1
ATOM 669 C C . SER A 1 87 ? -6.011 12.286 6.874 1.00 97.81 87 SER A C 1
ATOM 671 O O . SER A 1 87 ? -5.533 13.307 6.374 1.00 97.81 87 SER A O 1
ATOM 673 N N . VAL A 1 88 ? -5.350 11.118 6.868 1.00 97.75 88 VAL A N 1
ATOM 674 C CA . VAL A 1 88 ? -4.020 10.953 6.243 1.00 97.75 88 VAL A CA 1
ATOM 675 C C . VAL A 1 88 ? -4.075 11.316 4.759 1.00 97.75 88 VAL A C 1
ATOM 677 O O . VAL A 1 88 ? -3.265 12.110 4.282 1.00 97.75 88 VAL A O 1
ATOM 680 N N . ARG A 1 89 ? -5.057 10.790 4.013 1.00 96.62 89 ARG A N 1
ATOM 681 C CA . ARG A 1 89 ? -5.217 11.104 2.581 1.00 96.62 89 ARG A CA 1
ATOM 682 C C . ARG A 1 89 ? -5.391 12.593 2.322 1.00 96.62 89 ARG A C 1
ATOM 684 O O . ARG A 1 89 ? -4.795 13.111 1.379 1.00 96.62 89 ARG A O 1
ATOM 691 N N . ASN A 1 90 ? -6.201 13.263 3.134 1.00 96.00 90 ASN A N 1
ATOM 692 C CA . ASN A 1 90 ? -6.476 14.685 2.972 1.00 96.00 90 ASN A CA 1
ATOM 693 C C . ASN A 1 90 ? -5.209 15.530 3.176 1.00 96.00 90 ASN A C 1
ATOM 695 O O . ASN A 1 90 ? -4.989 16.464 2.411 1.00 96.00 90 ASN A O 1
ATOM 699 N N . ARG A 1 91 ? -4.338 15.160 4.125 1.00 96.00 91 ARG A N 1
ATOM 700 C CA . ARG A 1 91 ? -3.049 15.841 4.358 1.00 96.00 91 ARG A CA 1
ATOM 701 C C . ARG A 1 91 ? -2.018 15.596 3.274 1.00 96.00 91 ARG A C 1
ATOM 703 O O . ARG A 1 91 ? -1.302 16.511 2.881 1.00 96.00 91 ARG A O 1
ATOM 710 N N . VAL A 1 92 ? -1.947 14.367 2.770 1.00 96.06 92 VAL A N 1
ATOM 711 C CA . VAL A 1 92 ? -1.051 14.032 1.654 1.00 96.06 92 VAL A CA 1
ATOM 712 C C . VAL A 1 92 ? -1.451 14.820 0.402 1.00 96.06 92 VAL A C 1
ATOM 714 O O . VAL A 1 92 ? -0.592 15.268 -0.369 1.00 96.06 92 VAL A O 1
ATOM 717 N N . GLY A 1 93 ? -2.758 15.036 0.225 1.00 90.75 93 GLY A N 1
ATOM 718 C CA . GLY A 1 93 ? -3.321 15.746 -0.913 1.00 90.75 93 GLY A CA 1
ATOM 719 C C . GLY A 1 93 ? -2.999 15.054 -2.239 1.00 90.75 93 GLY A C 1
ATOM 720 O O . GLY A 1 93 ? -2.612 13.884 -2.292 1.00 90.75 93 GLY A O 1
ATOM 721 N N . SER A 1 94 ? -3.144 15.797 -3.333 1.00 77.94 94 SER A N 1
ATOM 722 C CA . SER A 1 94 ? -2.643 15.368 -4.641 1.00 77.94 94 SER A CA 1
ATOM 723 C C . SER A 1 94 ? -1.228 15.920 -4.808 1.00 77.94 94 SER A C 1
ATOM 725 O O . SER A 1 94 ? -1.049 17.106 -5.064 1.00 77.94 94 SER A O 1
ATOM 727 N N . ALA A 1 95 ? -0.214 15.090 -4.569 1.00 74.12 95 ALA A N 1
ATOM 728 C CA . ALA A 1 95 ? 1.164 15.398 -4.944 1.00 74.12 95 ALA A CA 1
ATOM 729 C C . ALA A 1 95 ? 1.422 14.859 -6.356 1.00 74.12 95 ALA A C 1
ATOM 731 O O . ALA A 1 95 ? 1.155 13.683 -6.616 1.00 74.12 95 ALA A O 1
ATOM 732 N N . GLU A 1 96 ? 1.922 15.710 -7.251 1.00 76.62 96 GLU A N 1
ATOM 733 C CA . GLU A 1 96 ? 2.354 15.294 -8.592 1.00 76.62 96 GLU A CA 1
ATOM 734 C C . GLU A 1 96 ? 3.761 14.681 -8.558 1.00 76.62 96 GLU A C 1
ATOM 736 O O . GLU A 1 96 ? 4.034 13.714 -9.265 1.00 76.62 96 GLU A O 1
ATOM 741 N N . ASP A 1 97 ? 4.623 15.200 -7.681 1.00 81.12 97 ASP A N 1
ATOM 742 C CA . ASP A 1 97 ? 6.009 14.767 -7.531 1.00 81.12 97 ASP A CA 1
ATOM 743 C C . ASP A 1 97 ? 6.160 13.567 -6.559 1.00 81.12 97 ASP A C 1
ATOM 745 O O . ASP A 1 97 ? 5.629 13.616 -5.438 1.00 81.12 97 ASP A O 1
ATOM 749 N N . PRO A 1 98 ? 6.876 12.487 -6.945 1.00 79.69 98 PRO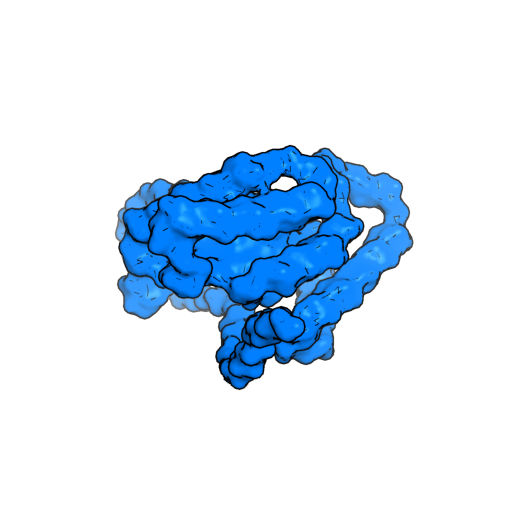 A N 1
ATOM 750 C CA . PRO A 1 98 ? 7.053 11.308 -6.100 1.00 79.69 98 PRO A CA 1
ATOM 751 C C . PRO A 1 98 ? 7.803 11.546 -4.787 1.00 79.69 98 PRO A C 1
ATOM 753 O O . PRO A 1 98 ? 7.424 10.970 -3.763 1.00 79.69 98 PRO A O 1
ATOM 756 N N . ASP A 1 99 ? 8.843 12.380 -4.793 1.00 82.94 99 ASP A N 1
ATOM 757 C CA . ASP A 1 99 ? 9.633 12.646 -3.585 1.00 82.94 99 ASP A CA 1
ATOM 758 C C . ASP A 1 99 ? 8.802 13.447 -2.579 1.00 82.94 99 ASP A C 1
ATOM 760 O O . ASP A 1 99 ? 8.741 13.124 -1.386 1.00 82.94 99 ASP A O 1
ATOM 764 N N . THR A 1 100 ? 8.035 14.407 -3.094 1.00 91.25 100 THR A N 1
ATOM 765 C CA . THR A 1 100 ? 7.020 15.134 -2.334 1.00 91.25 100 THR A CA 1
ATOM 766 C C . THR A 1 100 ? 5.963 14.189 -1.755 1.00 91.25 100 THR A C 1
ATOM 768 O O . THR A 1 100 ? 5.566 14.353 -0.600 1.00 91.25 100 THR A O 1
ATOM 771 N N . PHE A 1 101 ? 5.513 13.175 -2.501 1.00 94.12 101 PHE A N 1
ATOM 772 C CA . PHE A 1 101 ? 4.538 12.199 -2.001 1.00 94.12 101 PHE A CA 1
ATOM 773 C C . PHE A 1 101 ? 5.066 11.408 -0.799 1.00 94.12 101 PHE A C 1
ATOM 775 O O . PHE A 1 101 ? 4.401 11.359 0.239 1.00 94.12 101 PHE A O 1
ATOM 782 N N . ALA A 1 102 ? 6.257 10.812 -0.916 1.00 95.62 102 ALA A N 1
ATOM 783 C CA . ALA A 1 102 ? 6.837 10.010 0.160 1.00 95.62 102 ALA A CA 1
ATOM 784 C C . ALA A 1 102 ? 7.051 10.848 1.427 1.00 95.62 102 ALA A C 1
ATOM 786 O O . ALA A 1 102 ? 6.712 10.403 2.525 1.00 95.62 102 ALA A O 1
ATOM 787 N N . GLN A 1 103 ? 7.529 12.087 1.272 1.00 96.38 103 GLN A N 1
ATOM 788 C CA . GLN A 1 103 ? 7.725 13.001 2.393 1.00 96.38 103 GLN A CA 1
ATOM 789 C C . GLN A 1 103 ? 6.407 13.395 3.071 1.00 96.38 103 GLN A C 1
ATOM 791 O O . GLN A 1 103 ? 6.334 13.423 4.300 1.00 96.38 103 GLN A O 1
ATOM 796 N N . ARG A 1 104 ? 5.347 13.644 2.293 1.00 96.44 104 ARG A N 1
ATOM 797 C CA . ARG A 1 104 ? 4.019 13.948 2.842 1.00 96.44 104 ARG A CA 1
ATOM 798 C C . ARG A 1 104 ? 3.414 12.768 3.591 1.00 96.44 104 ARG A C 1
ATOM 800 O O . ARG A 1 104 ? 2.824 12.979 4.640 1.00 96.44 104 ARG A O 1
ATOM 807 N N . ILE A 1 105 ? 3.573 11.539 3.098 1.00 97.62 105 ILE A N 1
ATOM 808 C CA . ILE A 1 105 ? 3.131 10.338 3.826 1.00 97.62 105 ILE A CA 1
ATOM 809 C C . ILE A 1 105 ? 3.897 10.207 5.151 1.00 97.62 105 ILE A C 1
ATOM 811 O O . ILE A 1 105 ? 3.278 9.969 6.188 1.00 97.62 105 ILE A O 1
ATOM 815 N N . ARG A 1 106 ? 5.223 10.410 5.118 1.00 97.62 106 ARG A N 1
ATOM 816 C CA . ARG A 1 106 ? 6.107 10.362 6.294 1.00 97.62 106 ARG A CA 1
ATOM 817 C C . ARG A 1 106 ? 5.675 11.297 7.419 1.00 97.62 106 ARG A C 1
ATOM 819 O O . ARG A 1 106 ? 5.752 10.902 8.573 1.00 97.62 106 ARG A O 1
ATOM 826 N N . SER A 1 107 ? 5.233 12.509 7.087 1.00 97.81 107 SER A N 1
ATOM 827 C CA . SER A 1 107 ? 4.742 13.483 8.073 1.00 97.81 107 SER A CA 1
ATOM 828 C C . SER A 1 107 ? 3.270 13.241 8.436 1.00 97.81 107 SER A C 1
ATOM 830 O O . SER A 1 107 ? 2.935 13.161 9.615 1.00 97.81 107 SER A O 1
ATOM 832 N N . ALA A 1 108 ? 2.394 13.002 7.455 1.00 97.94 108 ALA A N 1
ATOM 833 C CA . ALA A 1 108 ? 0.954 12.905 7.693 1.00 97.94 108 ALA A CA 1
ATOM 834 C C . ALA A 1 108 ? 0.542 11.709 8.564 1.00 97.94 108 ALA A C 1
ATOM 836 O O . ALA A 1 108 ? -0.369 11.842 9.379 1.00 97.94 108 ALA A O 1
ATOM 837 N N . VAL A 1 109 ? 1.167 10.537 8.394 1.00 98.25 109 VAL A N 1
ATOM 838 C CA . VAL A 1 109 ? 0.809 9.330 9.162 1.00 98.25 109 VAL A CA 1
ATOM 839 C C . VAL A 1 109 ? 1.022 9.523 10.672 1.00 98.25 109 VAL A C 1
ATOM 841 O O . VAL A 1 109 ? 0.042 9.383 11.406 1.00 98.25 109 VAL A O 1
ATOM 844 N N . PRO A 1 110 ? 2.233 9.845 11.170 1.00 98.38 110 PRO A N 1
ATOM 845 C CA . PRO A 1 110 ? 2.452 10.006 12.606 1.00 98.38 110 PRO A CA 1
ATOM 846 C C . PRO A 1 110 ? 1.658 11.173 13.202 1.00 98.38 110 PRO A C 1
ATOM 848 O O . PRO A 1 110 ? 1.147 11.036 14.309 1.00 98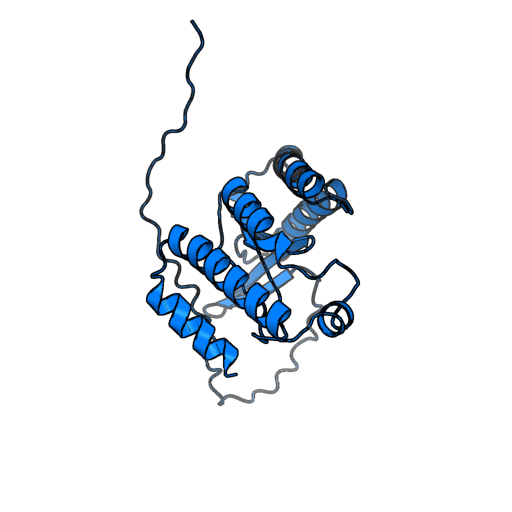.38 110 PRO A O 1
ATOM 851 N N . GLU A 1 111 ? 1.494 12.287 12.480 1.00 98.38 111 GLU A N 1
ATOM 852 C CA . GLU A 1 111 ? 0.707 13.426 12.969 1.00 98.38 111 GLU A CA 1
ATOM 853 C C . GLU A 1 111 ? -0.770 13.065 13.170 1.00 98.38 111 GLU A C 1
ATOM 855 O O . GLU A 1 111 ? -1.341 13.357 14.218 1.00 98.38 111 GLU A O 1
ATOM 860 N N . VAL A 1 112 ? -1.393 12.394 12.193 1.00 98.38 112 VAL A N 1
ATOM 861 C CA . VAL A 1 112 ? -2.803 11.988 12.298 1.00 98.38 112 VAL A CA 1
ATOM 862 C C . VAL A 1 112 ? -2.994 10.964 13.415 1.00 98.38 112 VAL A C 1
ATOM 864 O O . VAL A 1 112 ? -3.972 11.056 14.155 1.00 98.38 112 VAL A O 1
ATOM 867 N N . LEU A 1 113 ? -2.073 10.007 13.563 1.00 98.31 113 LEU A N 1
ATOM 868 C CA . LEU A 1 113 ? -2.110 9.033 14.657 1.00 98.31 113 LEU A CA 1
ATOM 869 C C . LEU A 1 113 ? -2.009 9.725 16.028 1.00 98.31 113 LEU A C 1
ATOM 871 O O . LEU A 1 113 ? -2.825 9.452 16.910 1.00 98.31 113 LEU A O 1
ATOM 875 N N . ALA A 1 114 ? -1.079 10.675 16.178 1.00 98.38 114 ALA A N 1
ATOM 876 C CA . ALA A 1 114 ? -0.887 11.433 17.413 1.00 98.38 114 ALA A CA 1
ATOM 877 C C . ALA A 1 114 ? -2.117 12.274 17.792 1.00 98.38 114 ALA A C 1
ATOM 879 O O . ALA A 1 114 ? -2.519 12.284 18.953 1.00 98.38 114 ALA A O 1
ATOM 880 N N . GLU A 1 115 ? -2.757 12.934 16.826 1.00 98.25 115 GLU A N 1
ATOM 881 C CA . GLU A 1 115 ? -3.968 13.734 17.063 1.00 98.25 115 GLU A CA 1
ATOM 882 C C . GLU A 1 115 ? -5.168 12.919 17.540 1.00 98.25 115 GLU A C 1
ATOM 884 O O . GLU A 1 115 ? -5.995 13.425 18.294 1.00 98.25 115 GLU A O 1
ATOM 889 N N . HIS A 1 116 ? -5.266 11.663 17.104 1.00 98.06 116 HIS A N 1
ATOM 890 C CA . HIS A 1 116 ? -6.342 10.760 17.509 1.00 98.06 116 HIS A CA 1
ATOM 891 C C . HIS A 1 116 ? -5.967 9.933 18.747 1.00 98.06 116 HIS A C 1
ATOM 893 O O . HIS A 1 116 ? -6.770 9.117 19.193 1.00 98.06 116 HIS A O 1
ATOM 899 N N . GLY A 1 117 ? -4.764 10.129 19.302 1.00 97.94 117 GLY A N 1
ATOM 900 C CA . GLY A 1 117 ? -4.293 9.416 20.486 1.00 97.94 117 GLY A CA 1
ATOM 901 C C . GLY A 1 117 ? -4.179 7.904 20.286 1.00 97.94 117 GLY A C 1
ATOM 902 O O . GLY A 1 117 ? -4.427 7.160 21.230 1.00 97.94 117 GLY A O 1
ATOM 903 N N . VAL A 1 118 ? -3.845 7.448 19.073 1.00 98.31 118 VAL A N 1
ATOM 904 C CA . VAL A 1 118 ? -3.690 6.021 18.746 1.00 98.31 118 VAL A CA 1
ATOM 905 C C . VAL A 1 118 ? -2.317 5.728 18.157 1.00 98.31 118 VAL A C 1
ATOM 907 O O . VAL A 1 118 ? -1.727 6.559 17.469 1.00 98.31 118 VAL A O 1
ATOM 910 N N . THR A 1 119 ? -1.814 4.516 18.373 1.00 98.31 119 THR A N 1
ATOM 911 C CA . THR A 1 119 ? -0.564 4.044 17.756 1.00 98.31 119 THR A CA 1
ATOM 912 C C . THR A 1 119 ? -0.822 3.183 16.518 1.00 98.31 119 THR A C 1
ATOM 914 O O . THR A 1 119 ? -1.904 2.615 16.328 1.00 98.31 119 THR A O 1
ATOM 917 N N . ALA A 1 120 ? 0.185 3.056 15.646 1.00 98.19 120 ALA A N 1
ATOM 918 C CA . ALA A 1 120 ? 0.102 2.187 14.471 1.00 98.19 120 ALA A CA 1
ATOM 919 C C . ALA A 1 120 ? -0.112 0.715 14.879 1.00 98.19 120 ALA A C 1
ATOM 921 O O . ALA A 1 120 ? -0.850 -0.023 14.223 1.00 98.19 120 ALA A O 1
ATOM 922 N N . GLU A 1 121 ? 0.488 0.290 15.988 1.00 98.25 121 GLU A N 1
ATOM 923 C CA . GLU A 1 121 ? 0.410 -1.055 16.553 1.00 98.25 121 GLU A CA 1
ATOM 924 C C . GLU A 1 121 ? -0.988 -1.357 17.114 1.00 98.25 121 GLU A C 1
ATOM 926 O O . GLU A 1 121 ? -1.541 -2.434 16.862 1.00 98.25 121 GLU A O 1
ATOM 931 N N . GLU A 1 122 ? -1.602 -0.398 17.813 1.00 97.94 122 GLU A N 1
ATOM 932 C CA . GLU A 1 122 ? -2.957 -0.510 18.371 1.00 97.94 122 GLU A CA 1
ATOM 933 C C . GLU A 1 122 ? -4.022 -0.732 17.302 1.00 97.94 122 GLU A C 1
ATOM 935 O O . GLU A 1 122 ? -4.930 -1.549 17.483 1.00 97.94 122 GLU A O 1
ATOM 940 N N . ILE A 1 123 ? -3.911 -0.066 16.155 1.00 98.12 123 ILE A N 1
ATOM 941 C CA . ILE A 1 123 ? -4.835 -0.287 15.034 1.00 98.12 123 ILE A CA 1
ATOM 942 C C . ILE A 1 123 ? -4.357 -1.412 14.104 1.00 98.12 123 ILE A C 1
ATOM 944 O O . ILE A 1 123 ? -5.084 -1.836 13.206 1.00 98.12 123 ILE A O 1
ATOM 948 N N . GLY A 1 124 ? -3.155 -1.951 14.329 1.00 98.19 124 GLY A N 1
ATOM 949 C CA . GLY A 1 124 ? -2.532 -2.952 13.467 1.00 98.19 124 GLY A CA 1
ATOM 950 C C . GLY A 1 124 ? -2.354 -2.444 12.037 1.00 98.19 124 GLY A C 1
ATOM 951 O O . GLY A 1 124 ? -2.692 -3.155 11.091 1.00 98.19 124 GLY A O 1
ATOM 952 N N . LEU A 1 125 ? -1.876 -1.208 11.890 1.00 98.56 125 LEU A N 1
ATOM 953 C CA . LEU A 1 125 ? -1.612 -0.570 10.608 1.00 98.56 125 LEU A CA 1
ATOM 954 C C . LEU A 1 125 ? -0.533 -1.348 9.847 1.00 98.56 125 LEU A C 1
ATOM 956 O O . LEU A 1 125 ? 0.497 -1.756 10.396 1.00 98.56 125 LEU A O 1
ATOM 960 N N . ARG A 1 126 ? -0.802 -1.586 8.569 1.00 98.44 126 ARG A N 1
ATOM 961 C CA . ARG A 1 126 ? 0.076 -2.263 7.621 1.00 98.44 126 ARG A CA 1
ATOM 962 C C . ARG A 1 126 ? 0.085 -1.503 6.308 1.00 98.44 126 ARG A C 1
ATOM 964 O O . ARG A 1 126 ? -0.928 -0.932 5.900 1.00 98.44 126 ARG A O 1
ATOM 971 N N . PHE A 1 127 ? 1.219 -1.566 5.632 1.00 98.44 127 PHE A N 1
ATOM 972 C CA . PHE A 1 127 ? 1.481 -0.883 4.378 1.00 98.44 127 PHE A CA 1
ATOM 973 C C . PHE A 1 127 ? 1.815 -1.897 3.293 1.00 98.44 127 PHE A C 1
ATOM 975 O O . PHE A 1 127 ? 2.533 -2.864 3.538 1.00 98.44 127 PHE A O 1
ATOM 982 N N . GLN A 1 128 ? 1.331 -1.678 2.081 1.00 97.69 128 GLN A N 1
ATOM 983 C CA . GLN A 1 128 ? 1.739 -2.450 0.912 1.00 97.69 128 GLN A CA 1
ATOM 984 C C . GLN A 1 128 ? 1.669 -1.572 -0.334 1.00 97.69 128 GLN A C 1
ATOM 986 O O . GLN A 1 128 ? 0.953 -0.572 -0.369 1.00 97.69 128 GLN A O 1
ATOM 991 N N . VAL A 1 129 ? 2.378 -1.964 -1.381 1.00 97.62 129 VAL A N 1
ATOM 992 C CA . VAL A 1 129 ? 2.351 -1.281 -2.672 1.00 97.62 129 VAL A CA 1
ATOM 993 C C . VAL A 1 129 ? 1.597 -2.151 -3.661 1.00 97.62 129 VAL A C 1
ATOM 995 O O . VAL A 1 129 ? 1.855 -3.348 -3.764 1.00 97.62 129 VAL A O 1
ATOM 998 N N . MET A 1 130 ? 0.652 -1.544 -4.370 1.00 95.94 130 MET A N 1
ATOM 999 C CA . MET A 1 130 ? -0.108 -2.161 -5.449 1.00 95.94 130 MET A CA 1
ATOM 1000 C C . MET A 1 130 ? 0.383 -1.622 -6.791 1.00 95.94 130 MET A C 1
ATOM 1002 O O . MET A 1 130 ? 0.385 -0.410 -7.009 1.00 95.94 130 MET A O 1
ATOM 1006 N N . ILE A 1 131 ? 0.735 -2.504 -7.719 1.00 94.81 131 ILE A N 1
ATOM 1007 C CA . ILE A 1 131 ? 1.145 -2.124 -9.070 1.00 94.81 131 ILE A CA 1
ATOM 1008 C C . ILE A 1 131 ? 0.383 -2.924 -10.122 1.00 94.81 131 ILE A C 1
ATOM 1010 O O . ILE A 1 131 ? 0.172 -4.127 -9.997 1.00 94.81 131 ILE A O 1
ATOM 1014 N N . CYS A 1 132 ? -0.058 -2.226 -11.164 1.00 92.19 132 CYS A N 1
ATOM 1015 C CA . CYS A 1 132 ? -0.840 -2.803 -12.248 1.00 92.19 132 CYS A CA 1
ATOM 1016 C C . CYS A 1 132 ? 0.028 -2.888 -13.502 1.00 92.19 132 CYS A C 1
ATOM 1018 O O . CYS A 1 132 ? 0.346 -1.853 -14.086 1.00 92.19 132 CYS A O 1
ATOM 1020 N N . MET A 1 133 ? 0.340 -4.107 -13.939 1.00 92.12 133 MET A N 1
ATOM 1021 C CA . MET A 1 133 ? 1.099 -4.383 -15.163 1.00 92.12 133 MET A CA 1
ATOM 1022 C C . MET A 1 133 ? 0.219 -5.118 -16.175 1.00 92.12 133 MET A C 1
ATOM 1024 O O . MET A 1 133 ? 0.584 -6.169 -16.675 1.00 92.12 133 MET A O 1
ATOM 1028 N N . ARG A 1 134 ? -0.957 -4.542 -16.469 1.00 89.06 134 ARG A N 1
ATOM 1029 C CA . ARG A 1 134 ? -2.072 -5.193 -17.191 1.00 89.06 134 ARG A CA 1
ATOM 1030 C C . ARG A 1 134 ? -1.738 -5.783 -18.563 1.00 89.06 134 ARG A C 1
ATOM 1032 O O . ARG A 1 134 ? -2.513 -6.600 -19.040 1.00 89.06 134 ARG A O 1
ATOM 1039 N N . PHE A 1 135 ? -0.663 -5.326 -19.204 1.00 88.31 135 PHE A N 1
ATOM 1040 C CA . PHE A 1 135 ? -0.199 -5.899 -20.469 1.00 88.31 135 PHE A CA 1
ATOM 1041 C C . PHE A 1 135 ? 0.382 -7.309 -20.275 1.00 88.31 135 PHE A C 1
ATOM 1043 O O . PHE A 1 135 ? 0.195 -8.154 -21.137 1.00 88.31 135 PHE A O 1
ATOM 1050 N N . TRP A 1 136 ? 1.030 -7.550 -19.133 1.00 92.44 136 TRP A N 1
ATOM 1051 C CA . TRP A 1 136 ? 1.726 -8.796 -18.801 1.00 92.44 136 TRP A CA 1
ATOM 1052 C C . TRP A 1 136 ? 0.943 -9.640 -17.802 1.00 92.44 136 TRP A C 1
ATOM 1054 O O . TRP A 1 136 ? 0.809 -10.837 -17.972 1.00 92.44 136 TRP A O 1
ATOM 1064 N N . VAL A 1 137 ? 0.393 -9.006 -16.764 1.00 93.62 137 VAL A N 1
ATOM 1065 C CA . VAL A 1 137 ? -0.315 -9.680 -15.676 1.00 93.62 137 VAL A CA 1
ATOM 1066 C C . VAL A 1 137 ? -1.651 -8.991 -15.436 1.00 93.62 137 VAL A C 1
ATOM 1068 O O . VAL A 1 137 ? -1.710 -7.791 -15.141 1.00 93.62 137 VAL A O 1
ATOM 1071 N N . ARG A 1 138 ? -2.743 -9.753 -15.547 1.00 89.75 138 ARG A N 1
ATOM 1072 C CA . ARG A 1 138 ? -4.112 -9.249 -15.353 1.00 89.75 138 ARG A CA 1
ATOM 1073 C C . ARG A 1 138 ? -4.381 -8.767 -13.922 1.00 89.75 138 ARG A C 1
ATOM 1075 O O . ARG A 1 138 ? -4.806 -7.612 -13.773 1.00 89.75 138 ARG A O 1
ATOM 1082 N N . PRO A 1 139 ? -4.187 -9.588 -12.869 1.00 93.50 139 PRO A N 1
ATOM 1083 C CA . PRO A 1 139 ? -4.418 -9.128 -11.508 1.00 93.50 139 PRO A CA 1
ATOM 1084 C C . PRO A 1 139 ? -3.370 -8.088 -11.081 1.00 93.50 139 PRO A C 1
ATOM 1086 O O . PRO A 1 139 ? -2.213 -8.151 -11.494 1.00 93.50 139 PRO A O 1
ATOM 1089 N N . PRO A 1 140 ? -3.739 -7.117 -10.230 1.00 94.06 140 PRO A N 1
ATOM 1090 C CA . PRO A 1 140 ? -2.759 -6.230 -9.625 1.00 94.06 140 PRO A CA 1
ATOM 1091 C C . PRO A 1 140 ? -1.779 -7.028 -8.757 1.00 94.06 140 PRO A C 1
ATOM 1093 O O . PRO A 1 140 ? -2.165 -7.917 -7.996 1.00 94.06 140 PRO A O 1
ATOM 1096 N N . LEU A 1 141 ? -0.499 -6.680 -8.855 1.00 95.94 141 LEU A N 1
ATOM 1097 C CA . LEU A 1 141 ? 0.558 -7.253 -8.034 1.00 95.94 141 LEU A CA 1
ATOM 1098 C C . LEU A 1 141 ? 0.693 -6.445 -6.744 1.00 95.94 141 LEU A C 1
ATOM 1100 O O . LEU A 1 141 ? 0.626 -5.213 -6.752 1.00 95.94 141 LEU A O 1
ATOM 1104 N N . HIS A 1 142 ? 0.909 -7.145 -5.633 1.00 96.69 142 HIS A N 1
ATOM 1105 C CA . HIS A 1 142 ? 1.042 -6.546 -4.308 1.00 96.69 142 HIS A CA 1
ATOM 1106 C C . HIS A 1 142 ? 2.395 -6.895 -3.690 1.00 96.69 142 HIS A C 1
ATOM 1108 O O . HIS A 1 142 ? 2.849 -8.036 -3.785 1.00 96.69 142 HIS A O 1
ATOM 1114 N N . THR A 1 143 ? 3.045 -5.933 -3.038 1.00 97.25 143 THR A N 1
ATOM 1115 C CA . THR A 1 143 ? 4.183 -6.234 -2.156 1.00 97.25 143 THR A CA 1
ATOM 1116 C C . THR A 1 143 ? 3.689 -6.890 -0.861 1.00 97.25 143 THR A C 1
ATOM 1118 O O . THR A 1 143 ? 2.505 -6.775 -0.531 1.00 97.25 143 THR A O 1
ATOM 1121 N N . PRO A 1 144 ? 4.565 -7.544 -0.076 1.00 96.56 144 PRO A N 1
ATOM 1122 C CA . PRO A 1 144 ? 4.195 -8.067 1.225 1.00 96.56 144 PRO A CA 1
ATOM 1123 C C . PRO A 1 144 ? 3.796 -6.909 2.135 1.00 96.56 144 PRO A C 1
ATOM 1125 O O . PRO A 1 144 ? 4.323 -5.798 2.009 1.00 96.56 144 PRO A O 1
ATOM 1128 N N . GLN A 1 145 ? 2.877 -7.183 3.053 1.00 96.88 145 GLN A N 1
ATOM 1129 C CA . GLN A 1 145 ? 2.458 -6.211 4.048 1.00 96.88 145 GLN A CA 1
ATOM 1130 C C . GLN A 1 145 ? 3.598 -5.917 5.022 1.00 96.88 145 GLN A C 1
ATOM 1132 O O . GLN A 1 145 ? 4.137 -6.824 5.652 1.00 96.88 145 GLN A O 1
ATOM 1137 N N . GLN A 1 146 ? 3.927 -4.641 5.167 1.00 97.81 146 GLN A N 1
ATOM 1138 C CA . GLN A 1 146 ? 4.969 -4.137 6.050 1.00 97.81 146 GLN A CA 1
ATOM 1139 C C . GLN A 1 146 ? 4.343 -3.417 7.240 1.00 97.81 146 GLN A C 1
ATOM 1141 O O . GLN A 1 146 ? 3.332 -2.731 7.099 1.00 97.81 146 GLN A O 1
ATOM 1146 N N . GLN A 1 147 ? 4.950 -3.557 8.417 1.00 97.25 147 GLN A N 1
ATOM 1147 C CA . GLN A 1 147 ? 4.600 -2.737 9.587 1.00 97.25 147 GLN A CA 1
ATOM 1148 C C . GLN A 1 147 ? 5.416 -1.439 9.606 1.00 97.25 147 GLN A C 1
ATOM 1150 O O . GLN A 1 147 ? 4.942 -0.412 10.071 1.00 97.25 147 GLN A O 1
ATOM 1155 N N . CYS A 1 148 ? 6.633 -1.483 9.055 1.00 97.56 148 CYS A N 1
ATOM 1156 C CA . CYS A 1 148 ? 7.507 -0.327 8.943 1.00 97.56 148 CYS A CA 1
ATOM 1157 C C . CYS A 1 148 ? 7.119 0.528 7.730 1.00 97.56 148 CYS A C 1
ATOM 1159 O O . CYS A 1 148 ? 7.162 0.055 6.589 1.00 97.56 148 CYS A O 1
ATOM 1161 N N . LEU A 1 149 ? 6.780 1.794 7.984 1.00 98.00 149 LEU A N 1
ATOM 1162 C CA . LEU A 1 149 ? 6.420 2.758 6.946 1.00 98.00 149 LEU A CA 1
ATOM 1163 C C . LEU A 1 149 ? 7.567 2.980 5.947 1.00 98.00 149 LEU A C 1
ATOM 1165 O O . LEU A 1 149 ? 7.333 2.950 4.741 1.00 98.00 149 LEU A O 1
ATOM 1169 N N . GLU A 1 150 ? 8.803 3.128 6.429 1.00 97.94 150 GLU A N 1
ATOM 1170 C CA . GLU A 1 150 ? 9.963 3.408 5.570 1.00 97.94 150 GLU A CA 1
ATOM 1171 C C . GLU A 1 150 ? 10.265 2.270 4.591 1.00 97.94 150 GLU A C 1
ATOM 1173 O O . GLU A 1 150 ? 10.540 2.521 3.419 1.00 97.94 150 GLU A O 1
ATOM 1178 N N . VAL A 1 151 ? 10.134 1.012 5.024 1.00 97.69 151 VAL A N 1
ATOM 1179 C CA . VAL A 1 151 ? 10.319 -0.152 4.138 1.00 97.69 151 VAL A CA 1
ATOM 1180 C C . VAL A 1 151 ? 9.284 -0.144 3.008 1.00 97.69 151 VAL A C 1
ATOM 1182 O O . VAL A 1 151 ? 9.617 -0.406 1.851 1.00 97.69 151 VAL A O 1
ATOM 1185 N N . ALA A 1 152 ? 8.029 0.191 3.320 1.00 97.94 152 ALA A N 1
ATOM 1186 C CA . ALA A 1 152 ? 6.975 0.282 2.316 1.00 97.94 152 ALA A CA 1
ATOM 1187 C C . ALA A 1 152 ? 7.157 1.483 1.376 1.00 97.94 152 ALA A C 1
ATOM 1189 O O . ALA A 1 152 ? 6.912 1.350 0.176 1.00 97.94 152 ALA A O 1
ATOM 1190 N N . LEU A 1 153 ? 7.591 2.638 1.892 1.00 97.56 153 LEU A N 1
ATOM 1191 C CA . LEU A 1 153 ? 7.880 3.826 1.084 1.00 97.56 153 LEU A CA 1
ATOM 1192 C C . LEU A 1 153 ? 9.062 3.600 0.141 1.00 97.56 153 LEU A C 1
ATOM 1194 O O . LEU A 1 153 ? 9.007 4.019 -1.014 1.00 97.56 153 LEU A O 1
ATOM 1198 N N . GLU A 1 154 ? 10.093 2.886 0.584 1.00 97.12 154 GLU A N 1
ATOM 1199 C CA . GLU A 1 154 ? 11.213 2.518 -0.279 1.00 97.12 154 GLU A CA 1
ATOM 1200 C C . GLU A 1 154 ? 10.772 1.555 -1.389 1.00 97.12 154 GLU A C 1
ATOM 1202 O O . GLU A 1 154 ? 11.079 1.775 -2.562 1.00 97.12 154 GLU A O 1
ATOM 1207 N N . ALA A 1 155 ? 9.976 0.531 -1.059 1.00 97.56 155 ALA A N 1
ATOM 1208 C CA . ALA A 1 155 ? 9.374 -0.341 -2.069 1.00 97.56 155 ALA A CA 1
ATOM 1209 C C . ALA A 1 155 ? 8.513 0.460 -3.061 1.00 97.56 155 ALA A C 1
ATOM 1211 O O . ALA A 1 155 ? 8.582 0.242 -4.271 1.00 97.56 155 ALA A O 1
ATOM 1212 N N . TRP A 1 156 ? 7.739 1.428 -2.567 1.00 97.12 156 TRP A N 1
ATOM 1213 C CA . TRP A 1 156 ? 6.909 2.296 -3.396 1.00 97.12 156 TRP A CA 1
ATOM 1214 C C . TRP A 1 156 ? 7.748 3.135 -4.359 1.00 97.12 156 TRP A C 1
ATOM 1216 O O . TRP A 1 156 ? 7.467 3.141 -5.558 1.00 97.12 156 TRP A O 1
ATOM 1226 N N . ARG A 1 157 ? 8.811 3.778 -3.863 1.00 95.94 157 ARG A N 1
ATOM 1227 C CA . ARG A 1 157 ? 9.730 4.606 -4.654 1.00 95.94 157 ARG A CA 1
ATOM 1228 C C . ARG A 1 157 ? 10.383 3.795 -5.770 1.00 95.94 157 ARG A C 1
ATOM 1230 O O . ARG A 1 157 ? 10.403 4.230 -6.916 1.00 95.94 157 ARG A O 1
ATOM 1237 N N . ARG A 1 158 ? 10.843 2.581 -5.461 1.00 96.38 158 ARG A N 1
ATOM 1238 C CA . ARG A 1 158 ? 11.446 1.669 -6.446 1.00 96.38 158 ARG A CA 1
ATOM 1239 C C . ARG A 1 158 ? 10.460 1.188 -7.506 1.00 96.38 158 ARG A C 1
ATOM 1241 O O . ARG A 1 158 ? 10.863 0.955 -8.638 1.00 96.38 158 ARG A O 1
ATOM 1248 N N . LEU A 1 159 ? 9.184 1.040 -7.154 1.00 96.12 159 LEU A N 1
ATOM 1249 C CA . LEU A 1 159 ? 8.146 0.592 -8.083 1.00 96.12 159 LEU A CA 1
ATOM 1250 C C . LEU A 1 159 ? 7.497 1.737 -8.873 1.00 96.12 159 LEU A C 1
ATOM 1252 O O . LEU A 1 159 ? 6.891 1.494 -9.918 1.00 96.12 159 LEU A O 1
ATOM 1256 N N . THR A 1 160 ? 7.612 2.985 -8.410 1.00 92.75 160 THR A N 1
ATOM 1257 C CA . THR A 1 160 ? 6.919 4.124 -9.028 1.00 92.75 160 THR A CA 1
ATOM 1258 C C . THR A 1 160 ? 7.417 4.422 -10.444 1.00 92.75 160 THR A C 1
ATOM 1260 O O . THR A 1 160 ? 6.621 4.806 -11.297 1.00 92.75 160 THR A O 1
ATOM 1263 N N . CYS A 1 161 ? 8.691 4.141 -10.746 1.00 91.12 161 CYS A N 1
ATOM 1264 C CA . CYS A 1 161 ? 9.261 4.328 -12.085 1.00 91.12 161 CYS A CA 1
ATOM 1265 C C . CYS A 1 161 ? 8.626 3.416 -13.148 1.00 91.12 161 CYS A C 1
ATOM 1267 O O . CYS A 1 161 ? 8.655 3.748 -14.335 1.00 91.12 161 CYS A O 1
ATOM 1269 N N . PHE A 1 162 ? 8.006 2.304 -12.731 1.00 92.81 162 PHE A N 1
ATOM 1270 C CA . PHE A 1 162 ? 7.304 1.364 -13.606 1.00 92.81 162 PHE A CA 1
ATOM 1271 C C . PHE A 1 162 ? 5.829 1.713 -13.810 1.00 92.81 162 PHE A C 1
ATOM 1273 O O . PHE A 1 162 ? 5.185 1.190 -14.724 1.00 92.81 162 PHE A O 1
ATOM 1280 N N . ARG A 1 163 ? 5.289 2.657 -13.037 1.00 86.94 163 ARG A N 1
ATOM 1281 C CA . ARG A 1 163 ? 3.915 3.127 -13.222 1.00 86.94 163 ARG A CA 1
ATOM 1282 C C . ARG A 1 163 ? 3.816 3.893 -14.534 1.00 86.94 163 ARG A C 1
ATOM 1284 O O . ARG A 1 163 ? 4.693 4.684 -14.871 1.00 86.94 163 ARG A O 1
ATOM 1291 N N . SER A 1 164 ? 2.743 3.654 -15.283 1.00 78.75 164 SER A N 1
ATOM 1292 C CA . SER A 1 164 ? 2.391 4.562 -16.375 1.00 78.75 164 SER A CA 1
ATOM 1293 C C . SER A 1 164 ? 2.140 5.954 -15.785 1.00 78.75 164 SER A C 1
ATOM 1295 O O . SER A 1 164 ? 1.500 6.024 -14.726 1.00 78.75 164 SER A O 1
ATOM 1297 N N . PRO A 1 165 ? 2.601 7.039 -16.437 1.00 67.56 165 PRO A N 1
ATOM 1298 C CA . PRO A 1 165 ? 2.286 8.399 -16.026 1.00 67.56 165 PRO A CA 1
ATOM 1299 C C . PRO A 1 165 ? 0.787 8.502 -15.748 1.00 67.56 165 PRO A C 1
ATOM 1301 O O . PRO A 1 165 ? -0.042 8.137 -16.593 1.00 67.56 165 PRO A O 1
ATOM 1304 N N . LEU A 1 166 ? 0.450 8.892 -14.519 1.00 52.38 166 LEU A N 1
ATOM 1305 C CA . LEU A 1 166 ? -0.924 8.965 -14.036 1.00 52.38 166 LEU A CA 1
ATOM 1306 C C . LEU A 1 166 ? -1.762 9.757 -15.050 1.00 52.38 166 LEU A C 1
ATOM 1308 O O . LEU A 1 166 ? -1.503 10.927 -15.294 1.00 52.38 166 LEU A O 1
ATOM 1312 N N . GLY A 1 167 ? -2.734 9.093 -15.682 1.00 53.03 167 GLY A N 1
ATOM 1313 C CA . GLY A 1 167 ? -3.635 9.712 -16.662 1.00 53.03 167 GLY A CA 1
ATOM 1314 C C . GLY A 1 167 ? -3.438 9.289 -18.120 1.00 53.03 167 GLY A C 1
ATOM 1315 O O . GLY A 1 167 ? -4.352 9.488 -18.915 1.00 53.03 167 GLY A O 1
ATOM 1316 N N . GLN A 1 168 ? -2.334 8.629 -18.488 1.00 58.03 168 GLN A N 1
ATOM 1317 C CA . GLN A 1 168 ? -2.193 8.117 -19.862 1.00 58.03 168 GLN A CA 1
ATOM 1318 C C . GLN A 1 168 ? -2.910 6.780 -20.093 1.00 58.03 168 GLN A C 1
ATOM 1320 O O . GLN A 1 168 ? -3.155 6.405 -21.240 1.00 58.03 168 GLN A O 1
ATOM 1325 N N . GLY A 1 169 ? -3.314 6.083 -19.025 1.00 64.62 169 GLY A N 1
ATOM 1326 C CA . GLY A 1 169 ? -4.060 4.825 -19.115 1.00 64.62 169 GLY A CA 1
ATOM 1327 C C . GLY A 1 169 ? -3.406 3.828 -20.081 1.00 64.62 169 GLY A C 1
ATOM 1328 O O . GLY A 1 169 ? -2.189 3.802 -20.238 1.00 64.62 169 GLY A O 1
ATOM 1329 N N . ALA A 1 170 ? -4.219 3.039 -20.784 1.00 66.19 170 ALA A N 1
ATOM 1330 C CA . ALA A 1 170 ? -3.732 2.141 -21.834 1.00 66.19 170 ALA A CA 1
ATOM 1331 C C . ALA A 1 170 ? -3.054 2.880 -23.010 1.00 66.19 170 ALA A C 1
ATOM 1333 O O . ALA A 1 170 ? -2.261 2.282 -23.730 1.00 66.19 170 ALA A O 1
ATOM 1334 N N . ARG A 1 171 ? -3.327 4.181 -23.200 1.00 71.44 171 ARG A N 1
ATOM 1335 C CA . ARG A 1 171 ? -2.789 4.961 -24.328 1.00 71.44 171 ARG A CA 1
ATOM 1336 C C . ARG A 1 171 ? -1.300 5.271 -24.185 1.00 71.44 171 ARG A C 1
ATOM 1338 O O . ARG A 1 171 ? -0.645 5.448 -25.204 1.00 71.44 171 ARG A O 1
ATOM 1345 N N . GLY A 1 172 ? -0.775 5.328 -22.959 1.00 72.75 172 GLY A N 1
ATOM 1346 C CA . GLY A 1 172 ? 0.664 5.492 -22.724 1.00 72.75 172 GLY A CA 1
ATOM 1347 C C . GLY A 1 172 ? 1.459 4.305 -23.268 1.00 72.75 172 GLY A C 1
ATOM 1348 O O . GLY A 1 172 ? 2.437 4.492 -23.981 1.00 72.75 172 GLY A O 1
ATOM 1349 N N . PHE A 1 173 ? 0.963 3.088 -23.027 1.00 72.56 173 PHE A N 1
ATOM 1350 C CA . PHE A 1 173 ? 1.592 1.859 -23.512 1.00 72.56 173 PHE A CA 1
ATOM 1351 C C . PHE A 1 173 ? 1.518 1.701 -25.032 1.00 72.56 173 PHE A C 1
ATOM 1353 O O . PHE A 1 173 ? 2.457 1.191 -25.623 1.00 72.56 173 PHE A O 1
ATOM 1360 N N . MET A 1 174 ? 0.456 2.192 -25.683 1.00 77.31 174 MET A N 1
ATOM 1361 C CA . MET A 1 174 ? 0.344 2.130 -27.151 1.00 77.31 174 MET A CA 1
ATOM 1362 C C . MET A 1 174 ? 1.396 2.965 -27.897 1.00 77.31 174 MET A C 1
ATOM 1364 O O . MET A 1 174 ? 1.501 2.850 -29.114 1.00 77.31 174 MET A O 1
ATOM 1368 N N . ARG A 1 175 ? 2.130 3.842 -27.203 1.00 83.31 175 ARG A N 1
ATOM 1369 C CA . ARG A 1 175 ? 3.193 4.663 -27.800 1.00 83.31 175 ARG A CA 1
ATOM 1370 C C . ARG A 1 175 ? 4.582 4.050 -27.664 1.00 83.31 175 ARG A C 1
ATOM 1372 O O . ARG A 1 175 ? 5.492 4.551 -28.311 1.00 83.31 175 ARG A O 1
ATOM 1379 N N . MET A 1 176 ? 4.735 3.040 -26.812 1.00 85.44 176 MET A N 1
ATOM 1380 C CA . MET A 1 176 ? 6.000 2.338 -26.628 1.00 85.44 176 MET A CA 1
ATOM 1381 C C . MET A 1 176 ? 6.108 1.229 -27.664 1.00 85.44 176 MET A C 1
ATOM 1383 O O . MET A 1 176 ? 5.106 0.584 -27.991 1.00 85.44 176 MET A O 1
ATOM 1387 N N . ASP A 1 177 ? 7.314 1.001 -28.171 1.00 91.75 177 ASP A N 1
ATOM 1388 C CA . ASP A 1 177 ? 7.549 -0.173 -28.998 1.00 91.75 177 ASP A CA 1
ATOM 1389 C C . ASP A 1 177 ? 7.515 -1.458 -28.142 1.00 91.75 177 ASP A C 1
ATOM 1391 O O . ASP A 1 177 ? 7.620 -1.430 -26.911 1.00 91.75 177 ASP A O 1
ATOM 1395 N N . LEU A 1 178 ? 7.305 -2.608 -28.789 1.00 91.88 178 LEU A N 1
ATOM 1396 C CA . LEU A 1 178 ? 7.177 -3.886 -28.081 1.00 91.88 178 LEU A CA 1
ATOM 1397 C C . LEU A 1 178 ? 8.452 -4.246 -27.297 1.00 91.88 178 LEU A C 1
ATOM 1399 O O . LEU A 1 178 ? 8.361 -4.818 -26.213 1.00 91.88 178 LEU A O 1
ATOM 1403 N N . HIS A 1 179 ? 9.623 -3.874 -27.813 1.00 94.00 179 HIS A N 1
ATOM 1404 C CA . HIS A 1 179 ? 10.912 -4.160 -27.193 1.00 94.00 179 HIS A CA 1
ATOM 1405 C C . HIS A 1 179 ? 11.138 -3.293 -25.940 1.00 94.00 179 HIS A C 1
ATOM 1407 O O . HIS A 1 179 ? 11.623 -3.779 -24.920 1.00 94.00 179 HIS A O 1
ATOM 1413 N N . GLU A 1 180 ? 10.726 -2.026 -25.956 1.00 91.56 180 GLU A N 1
ATOM 1414 C CA . GLU A 1 180 ? 10.706 -1.136 -24.795 1.00 91.56 180 GLU A CA 1
ATOM 1415 C C . GLU A 1 180 ? 9.743 -1.640 -23.715 1.00 91.56 180 GLU A C 1
ATOM 1417 O O . GLU A 1 180 ? 10.062 -1.579 -22.522 1.00 91.56 180 GLU A O 1
ATOM 1422 N N . LEU A 1 181 ? 8.568 -2.148 -24.109 1.00 91.38 181 LEU A N 1
ATOM 1423 C CA . LEU A 1 181 ? 7.609 -2.749 -23.179 1.00 91.38 181 LEU A CA 1
ATOM 1424 C C . LEU A 1 181 ? 8.187 -3.992 -22.499 1.00 91.38 181 LEU A C 1
ATOM 1426 O O . LEU A 1 181 ? 8.056 -4.126 -21.279 1.00 91.38 181 LEU A O 1
ATOM 1430 N N . GLU A 1 182 ? 8.832 -4.870 -23.264 1.00 94.62 182 GLU A N 1
ATOM 1431 C CA . GLU A 1 182 ? 9.486 -6.079 -22.759 1.00 94.62 182 GLU A CA 1
ATOM 1432 C C . GLU A 1 182 ? 10.659 -5.735 -21.834 1.00 94.62 182 GLU A C 1
ATOM 1434 O O . GLU A 1 182 ? 10.718 -6.205 -20.697 1.00 94.62 182 GLU A O 1
ATOM 1439 N N . ALA A 1 183 ? 11.543 -4.823 -22.247 1.00 95.19 183 ALA A N 1
ATOM 1440 C CA . ALA A 1 183 ? 12.654 -4.365 -21.416 1.00 95.19 183 ALA A CA 1
ATOM 1441 C C . ALA A 1 183 ? 12.163 -3.756 -20.090 1.00 95.19 183 ALA A C 1
ATOM 1443 O O . ALA A 1 183 ? 12.708 -4.036 -19.017 1.00 95.19 183 ALA A O 1
ATOM 1444 N N . ARG A 1 184 ? 11.090 -2.955 -20.136 1.00 94.12 184 ARG A N 1
ATOM 1445 C CA . ARG A 1 184 ? 10.461 -2.372 -18.944 1.00 94.12 184 ARG A CA 1
ATOM 1446 C C . ARG A 1 184 ? 9.835 -3.436 -18.042 1.00 94.12 184 ARG A C 1
ATOM 1448 O O . ARG A 1 184 ? 9.910 -3.293 -16.820 1.00 94.12 184 ARG A O 1
ATOM 1455 N N . TRP A 1 185 ? 9.231 -4.478 -18.612 1.00 94.69 185 TRP A N 1
ATOM 1456 C CA . TRP A 1 185 ? 8.689 -5.613 -17.861 1.00 94.69 185 TRP A CA 1
ATOM 1457 C C . TRP A 1 185 ? 9.777 -6.392 -17.134 1.00 94.69 185 TRP A C 1
ATOM 1459 O O . TRP A 1 185 ? 9.674 -6.593 -15.925 1.00 94.69 185 TRP A O 1
ATOM 1469 N N . LEU A 1 186 ? 10.852 -6.752 -17.835 1.00 96.75 186 LEU A N 1
ATOM 1470 C CA . LEU A 1 186 ? 11.982 -7.473 -17.252 1.00 96.75 186 LEU A CA 1
ATOM 1471 C C . LEU A 1 186 ? 12.628 -6.673 -16.114 1.00 96.75 186 LEU A C 1
ATOM 1473 O O . LEU A 1 186 ? 12.873 -7.213 -15.033 1.00 96.75 186 LEU A O 1
ATOM 1477 N N . ALA A 1 187 ? 12.822 -5.365 -16.307 1.00 97.00 187 ALA A N 1
ATOM 1478 C CA . ALA A 1 187 ? 13.332 -4.481 -15.262 1.00 97.00 187 ALA A CA 1
ATOM 1479 C C . ALA A 1 187 ? 12.393 -4.415 -14.043 1.00 97.00 187 ALA A C 1
ATOM 1481 O O . ALA A 1 187 ? 12.852 -4.482 -12.900 1.00 97.00 187 ALA A O 1
ATOM 1482 N N . PHE A 1 188 ? 11.078 -4.328 -14.270 1.00 96.88 188 PHE A N 1
ATOM 1483 C CA . PHE A 1 188 ? 10.090 -4.385 -13.195 1.00 96.88 188 PHE A CA 1
ATOM 1484 C C . PHE A 1 188 ? 10.160 -5.712 -12.434 1.00 96.88 188 PHE A C 1
ATOM 1486 O O . PHE A 1 188 ? 10.188 -5.701 -11.202 1.00 96.88 188 PHE A O 1
ATOM 1493 N N . ARG A 1 189 ? 10.200 -6.839 -13.154 1.00 97.25 189 ARG A N 1
ATOM 1494 C CA . ARG A 1 189 ? 10.221 -8.193 -12.590 1.00 97.25 189 ARG A CA 1
ATOM 1495 C C . ARG A 1 189 ? 11.398 -8.356 -11.636 1.00 97.25 189 ARG A C 1
ATOM 1497 O O . ARG A 1 189 ? 11.203 -8.781 -10.502 1.00 97.25 189 ARG A O 1
ATOM 1504 N N . GLU A 1 190 ? 12.589 -7.922 -12.033 1.00 98.00 190 GLU A N 1
ATOM 1505 C CA . GLU A 1 190 ? 13.781 -8.008 -11.185 1.00 98.00 190 GLU A CA 1
ATOM 1506 C C . GLU A 1 190 ? 13.684 -7.132 -9.922 1.00 98.00 190 GLU A C 1
ATOM 1508 O O . GLU A 1 190 ? 14.022 -7.597 -8.828 1.00 98.00 190 GLU A O 1
ATOM 1513 N N . VAL A 1 191 ? 13.160 -5.902 -10.029 1.00 98.00 191 VAL A N 1
ATOM 1514 C CA . VAL A 1 191 ? 12.943 -5.020 -8.864 1.00 98.00 191 VAL A CA 1
ATOM 1515 C C . VAL A 1 191 ? 11.879 -5.586 -7.925 1.00 98.00 191 VAL A C 1
ATOM 1517 O O . VAL A 1 191 ? 12.059 -5.571 -6.706 1.00 98.00 191 VAL A O 1
ATOM 1520 N N . TYR A 1 192 ? 10.774 -6.088 -8.472 1.00 97.44 192 TYR A N 1
ATOM 1521 C CA . TYR A 1 192 ? 9.688 -6.670 -7.694 1.00 97.44 192 TYR A CA 1
ATOM 1522 C C . TYR A 1 192 ? 10.158 -7.924 -6.949 1.00 97.44 192 TYR A C 1
ATOM 1524 O O . TYR A 1 192 ? 9.940 -8.022 -5.743 1.00 97.44 192 TYR A O 1
ATOM 1532 N N . LEU A 1 193 ? 10.884 -8.825 -7.619 1.00 97.56 193 LEU A N 1
ATOM 1533 C CA . LEU A 1 193 ? 11.470 -10.015 -6.997 1.00 97.56 193 LEU A CA 1
ATOM 1534 C C . LEU A 1 193 ? 12.429 -9.661 -5.855 1.00 97.56 193 LEU A C 1
ATOM 1536 O O . LEU A 1 193 ? 12.317 -10.257 -4.790 1.00 97.56 193 LEU A O 1
ATOM 1540 N N . ASP A 1 194 ? 13.306 -8.665 -6.026 1.00 97.81 194 ASP A N 1
ATOM 1541 C CA . ASP A 1 194 ? 14.196 -8.209 -4.945 1.00 97.81 194 ASP A CA 1
ATOM 1542 C C . ASP A 1 194 ? 13.418 -7.649 -3.738 1.00 97.81 194 ASP A C 1
ATOM 1544 O O . ASP A 1 194 ? 13.763 -7.922 -2.589 1.00 97.81 194 ASP A O 1
ATOM 1548 N N . ILE A 1 195 ? 12.323 -6.913 -3.962 1.00 97.00 195 ILE A N 1
ATOM 1549 C CA . ILE A 1 195 ? 11.455 -6.439 -2.868 1.00 97.00 195 ILE A CA 1
ATOM 1550 C C . ILE A 1 195 ? 10.823 -7.619 -2.115 1.00 97.00 195 ILE A C 1
ATOM 1552 O O . ILE A 1 195 ? 10.746 -7.595 -0.886 1.00 97.00 195 ILE A O 1
ATOM 1556 N N . LEU A 1 196 ? 10.354 -8.643 -2.833 1.00 95.81 196 LEU A N 1
ATOM 1557 C CA . LEU A 1 196 ? 9.728 -9.817 -2.223 1.00 95.81 196 LEU A CA 1
ATOM 1558 C C . LEU A 1 196 ? 10.742 -10.707 -1.485 1.00 95.81 196 LEU A C 1
ATOM 1560 O O . LEU A 1 196 ? 10.423 -11.237 -0.420 1.00 95.81 196 LEU A O 1
ATOM 1564 N N . GLU A 1 197 ? 11.950 -10.848 -2.027 1.00 96.19 197 GLU A N 1
ATOM 1565 C CA . GLU A 1 197 ? 13.051 -11.628 -1.454 1.00 96.19 197 GLU A CA 1
ATOM 1566 C C . GLU A 1 197 ? 13.512 -11.052 -0.111 1.00 96.19 197 GLU A C 1
ATOM 1568 O O . GLU A 1 197 ? 13.636 -11.785 0.870 1.00 96.19 197 GLU A O 1
ATOM 1573 N N . ARG A 1 198 ? 13.610 -9.720 -0.000 1.00 94.50 198 ARG A N 1
ATOM 1574 C CA . ARG A 1 198 ? 13.852 -9.030 1.284 1.00 94.50 198 ARG A CA 1
ATOM 1575 C C . ARG A 1 198 ? 12.758 -9.281 2.326 1.00 94.50 198 ARG A C 1
ATOM 1577 O O . ARG A 1 198 ? 13.007 -9.148 3.519 1.00 94.50 198 ARG A O 1
ATOM 1584 N N . GLY A 1 199 ? 11.555 -9.645 1.883 1.00 90.19 199 GLY A N 1
ATOM 1585 C CA . GLY A 1 199 ? 10.446 -10.073 2.735 1.00 90.19 199 GLY A CA 1
ATOM 1586 C C . GLY A 1 199 ? 10.506 -11.545 3.163 1.00 90.19 199 GLY A C 1
ATOM 1587 O O . GLY A 1 199 ? 9.536 -12.027 3.745 1.00 90.19 199 GLY A O 1
ATOM 1588 N N . GLY A 1 200 ? 11.592 -12.265 2.854 1.00 92.31 200 GLY A N 1
ATOM 1589 C CA . GLY A 1 200 ? 11.819 -13.658 3.250 1.00 92.31 200 GLY A CA 1
ATOM 1590 C C . GLY A 1 200 ? 11.236 -14.707 2.300 1.00 92.31 200 GLY A C 1
ATOM 1591 O O . GLY A 1 200 ? 11.157 -15.879 2.664 1.00 92.31 200 GLY A O 1
ATOM 1592 N N . ARG A 1 201 ? 10.796 -14.321 1.095 1.00 91.94 201 ARG A N 1
ATOM 1593 C CA . ARG A 1 201 ? 10.288 -15.271 0.091 1.00 91.94 201 ARG A CA 1
ATOM 1594 C C . ARG A 1 201 ? 11.406 -15.754 -0.830 1.00 91.94 201 ARG A C 1
ATOM 1596 O O . ARG A 1 201 ? 12.296 -14.989 -1.183 1.00 91.94 201 ARG A O 1
ATOM 1603 N N . THR A 1 202 ? 11.340 -17.012 -1.261 1.00 95.56 202 THR A N 1
ATOM 1604 C CA . THR A 1 202 ? 12.337 -17.577 -2.178 1.00 95.56 202 THR A CA 1
ATOM 1605 C C . THR A 1 202 ? 12.159 -17.015 -3.586 1.00 95.56 202 THR A C 1
ATOM 1607 O O . THR A 1 202 ? 11.060 -17.026 -4.145 1.00 95.56 202 THR A O 1
ATOM 1610 N N . ARG A 1 203 ? 13.252 -16.539 -4.190 1.00 95.50 203 ARG A N 1
ATOM 1611 C CA . ARG A 1 203 ? 13.238 -15.946 -5.536 1.00 95.50 203 ARG A CA 1
ATOM 1612 C C . ARG A 1 203 ? 12.678 -16.898 -6.598 1.00 95.50 203 ARG A C 1
ATOM 1614 O O . ARG A 1 203 ? 11.962 -16.462 -7.493 1.00 95.50 203 ARG A O 1
ATOM 1621 N N . GLU A 1 204 ? 12.972 -18.190 -6.478 1.00 95.62 204 GLU A N 1
ATOM 1622 C CA . GLU A 1 204 ? 12.527 -19.224 -7.417 1.00 95.62 204 GLU A CA 1
ATOM 1623 C C . GLU A 1 204 ? 11.004 -19.412 -7.416 1.00 95.62 204 GLU A C 1
ATOM 1625 O O . GLU A 1 204 ? 10.375 -19.295 -8.466 1.00 95.62 204 GLU A O 1
ATOM 1630 N N . GLY A 1 205 ? 10.390 -19.600 -6.243 1.00 93.81 205 GLY A N 1
ATOM 1631 C CA . GLY A 1 205 ? 8.935 -19.761 -6.148 1.00 93.81 205 GLY A CA 1
ATOM 1632 C C . GLY A 1 205 ? 8.177 -18.507 -6.593 1.00 93.81 205 GLY A C 1
ATOM 1633 O O . GLY A 1 205 ? 7.089 -18.585 -7.160 1.00 93.81 205 GLY A O 1
ATOM 1634 N N . LEU A 1 206 ? 8.770 -17.328 -6.392 1.00 93.75 206 LEU A N 1
ATOM 1635 C CA . LEU A 1 206 ? 8.208 -16.073 -6.882 1.00 93.75 206 LEU A CA 1
ATOM 1636 C C . LEU A 1 206 ? 8.274 -15.937 -8.404 1.00 93.75 206 LEU A C 1
ATOM 1638 O O . LEU A 1 206 ? 7.332 -15.408 -8.990 1.00 93.75 206 LEU A O 1
ATOM 1642 N N . ARG A 1 207 ? 9.358 -16.405 -9.036 1.00 95.81 207 ARG A N 1
ATOM 1643 C CA . ARG A 1 207 ? 9.479 -16.442 -10.500 1.00 95.81 207 ARG A CA 1
ATOM 1644 C C . ARG A 1 207 ? 8.421 -17.347 -11.105 1.00 95.81 207 ARG A C 1
ATOM 1646 O O . ARG A 1 207 ? 7.639 -16.862 -11.907 1.00 95.81 207 ARG A O 1
ATOM 1653 N N . GLN A 1 208 ? 8.309 -18.579 -10.610 1.00 95.69 208 GLN A N 1
ATOM 1654 C CA . GLN A 1 208 ? 7.285 -19.529 -11.061 1.00 95.69 208 GLN A CA 1
ATOM 1655 C C . GLN A 1 208 ? 5.870 -18.950 -10.935 1.00 95.69 208 GLN A C 1
ATOM 1657 O O . GLN A 1 208 ? 5.050 -19.087 -11.837 1.00 95.69 208 GLN A O 1
ATOM 1662 N N . ARG A 1 209 ? 5.587 -18.247 -9.830 1.00 94.75 209 ARG A N 1
ATOM 1663 C CA . ARG A 1 209 ? 4.299 -17.572 -9.642 1.00 94.75 209 ARG A CA 1
ATOM 1664 C C . ARG A 1 209 ? 4.060 -16.452 -10.656 1.00 94.75 209 ARG A C 1
ATOM 1666 O O . ARG A 1 209 ? 2.920 -16.274 -11.068 1.00 94.75 209 ARG A O 1
ATOM 16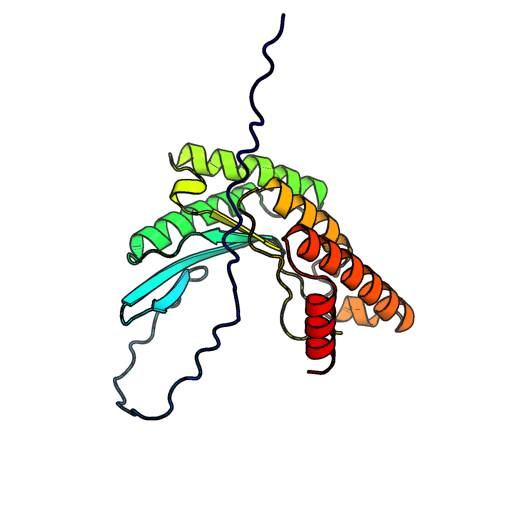73 N N . LEU A 1 210 ? 5.075 -15.654 -10.987 1.00 95.31 210 LEU A N 1
ATOM 1674 C CA . LEU A 1 210 ? 4.936 -14.597 -11.993 1.00 95.31 210 LEU A CA 1
ATOM 1675 C C . LEU A 1 210 ? 4.737 -15.190 -13.385 1.00 95.31 210 LEU A C 1
ATOM 1677 O O . LEU A 1 210 ? 3.828 -14.749 -14.074 1.00 95.31 210 LEU A O 1
ATOM 1681 N N . ASP A 1 211 ? 5.488 -16.232 -13.732 1.00 96.00 211 ASP A N 1
ATOM 1682 C CA . ASP A 1 211 ? 5.382 -16.913 -15.025 1.00 96.00 211 ASP A CA 1
ATOM 1683 C C . ASP A 1 211 ? 3.961 -17.478 -15.218 1.00 96.00 211 ASP A C 1
ATOM 1685 O O . ASP A 1 211 ? 3.311 -17.215 -16.226 1.00 96.00 211 ASP A O 1
ATOM 1689 N N . ALA A 1 212 ? 3.398 -18.114 -14.183 1.00 95.69 212 ALA A N 1
ATOM 1690 C CA . ALA A 1 212 ? 2.015 -18.599 -14.203 1.00 95.69 212 ALA A CA 1
ATOM 1691 C C . ALA A 1 212 ? 0.957 -17.483 -14.348 1.00 95.69 212 ALA A C 1
ATOM 1693 O O . ALA A 1 212 ? -0.158 -17.737 -14.796 1.00 95.69 212 ALA A O 1
ATOM 1694 N N . LEU A 1 213 ? 1.273 -16.252 -13.936 1.00 94.25 213 LEU A N 1
ATOM 1695 C CA . LEU A 1 213 ? 0.380 -15.099 -14.073 1.00 94.25 213 LEU A CA 1
ATOM 1696 C C . LEU A 1 213 ? 0.498 -14.411 -15.439 1.00 94.25 213 LEU A C 1
ATOM 1698 O O . LEU A 1 213 ? -0.432 -13.700 -15.817 1.00 94.25 213 LEU A O 1
ATOM 1702 N N . GLU A 1 214 ? 1.619 -14.591 -16.140 1.00 92.88 214 GLU A N 1
ATOM 1703 C CA . GLU A 1 214 ? 1.835 -14.093 -17.504 1.00 92.88 214 GLU A CA 1
ATOM 1704 C C . GLU A 1 214 ? 1.069 -14.934 -18.540 1.00 92.88 214 GLU A C 1
ATOM 1706 O O . GLU A 1 214 ? 0.617 -14.411 -19.557 1.00 92.88 214 GLU A O 1
ATOM 1711 N N . GLU A 1 215 ? 0.864 -16.224 -18.263 1.00 87.25 215 GLU A N 1
ATOM 1712 C CA . GLU A 1 215 ? 0.175 -17.165 -19.158 1.00 87.25 215 GLU A CA 1
ATOM 1713 C C . GLU A 1 215 ? -1.371 -17.129 -19.060 1.00 87.25 215 GLU A C 1
ATOM 1715 O O . GLU A 1 215 ? -2.048 -17.749 -19.884 1.00 87.25 215 GLU A O 1
ATOM 1720 N N . ALA A 1 216 ? -1.941 -16.418 -18.074 1.00 81.56 216 ALA A N 1
ATOM 1721 C CA . ALA A 1 216 ? -3.368 -16.460 -17.700 1.00 81.56 216 ALA A CA 1
ATOM 1722 C C . ALA A 1 216 ? -4.243 -15.313 -18.258 1.00 81.56 216 ALA A C 1
ATOM 1724 O O . ALA A 1 216 ? -5.366 -15.581 -18.755 1.00 81.56 216 ALA A O 1
#

Sequence (216 aa):
MLPQSLCDASSSPAALNNFEADTLEADPSVHSEVNAPRHVSVRGIAAFLRRGRVFYQASLCIQSFHMTVRRVPELDRALDVLLLLMSVRNRVGSAEDPDTFAQRIRSAVPEVLAEHGVTAEEIGLRFQVMICMRFWVRPPLHTPQQQCLEVALEAWRRLTCFRSPLGQGARGFMRMDLHELEARWLAFREVYLDILERGGRTREGLRQRLDALEEA

Secondary structure (DSSP, 8-state):
------------------------------------------TTEEEEEETTEEEEEEEEEETTEEEE---BS-HHHHHHHHHHHHHHHHHH---SSHHHHHHHHHHHHHHHHHHTT--HHHHT-EEEEEE--TTT-SSPEEPPPBS-HHHHHHHHHHHHTTSPPTT-HHHHHTTS-HHHHHHHHHHHHHHHHHHHHHTT--HHHHHHHHHHHH--